Protein AF-0000000078813692 (afdb_homodimer)

pLDDT: mean 95.12, std 6.41, range [49.41, 98.94]

InterPro domains:
  IPR009899 Antirestriction [PF07275] (11-172)
  IPR041893 Antirestriction protein ArdA, domain 3 [G3DSA:1.10.10.1190] (123-174)
  IPR041895 Antirestriction protein ArdA, domain 1 [G3DSA:3.10.20.480] (7-71)

Structure (mmCIF, N/CA/C/O backbone):
data_AF-0000000078813692-model_v1
#
loop_
_entity.id
_entity.type
_entity.pdbx_description
1 polymer 'Antirestriction protein ArdA'
#
loop_
_atom_site.group_PDB
_atom_site.id
_atom_site.type_symbol
_atom_site.label_atom_id
_atom_site.label_alt_id
_atom_site.label_comp_id
_atom_site.label_asym_id
_atom_site.label_entity_id
_atom_site.label_seq_id
_atom_site.pdbx_PDB_ins_code
_atom_site.Cartn_x
_atom_site.Cartn_y
_atom_site.Cartn_z
_atom_site.occupancy
_atom_site.B_iso_or_equiv
_atom_site.auth_seq_id
_atom_site.auth_comp_id
_atom_site.auth_asym_id
_atom_site.auth_atom_id
_atom_site.pdbx_PDB_model_num
ATOM 1 N N . MET A 1 1 ? -8.906 -30.453 -12.82 1 49.41 1 MET A N 1
ATOM 2 C CA . MET A 1 1 ? -8.516 -31.812 -13.195 1 49.41 1 MET A CA 1
ATOM 3 C C . MET A 1 1 ? -8.055 -32.594 -11.977 1 49.41 1 MET A C 1
ATOM 5 O O . MET A 1 1 ? -7.414 -32.062 -11.086 1 49.41 1 MET A O 1
ATOM 9 N N . GLU A 1 2 ? -8.781 -33.531 -11.57 1 55.5 2 GLU A N 1
ATOM 10 C CA . GLU A 1 2 ? -8.391 -34.406 -10.445 1 55.5 2 GLU A CA 1
ATOM 11 C C . GLU A 1 2 ? -6.918 -34.781 -10.523 1 55.5 2 GLU A C 1
ATOM 13 O O . GLU A 1 2 ? -6.344 -34.844 -11.609 1 55.5 2 GLU A O 1
ATOM 18 N N . ALA A 1 3 ? -6.254 -34.625 -9.453 1 57.53 3 ALA A N 1
ATOM 19 C CA . ALA A 1 3 ? -4.852 -35.031 -9.32 1 57.53 3 ALA A CA 1
ATOM 20 C C . ALA A 1 3 ? -4.574 -36.344 -10.047 1 57.53 3 ALA A C 1
ATOM 22 O O . ALA A 1 3 ? -5.211 -37.344 -9.766 1 57.53 3 ALA A O 1
ATOM 23 N N . THR A 1 4 ? -4.223 -36.188 -11.234 1 71.06 4 THR A N 1
ATOM 24 C CA . THR A 1 4 ? -3.918 -37.375 -12.008 1 71.06 4 THR A CA 1
ATOM 25 C C . THR A 1 4 ? -2.596 -38 -11.555 1 71.06 4 THR A C 1
ATOM 27 O O . THR A 1 4 ? -1.583 -37.281 -11.461 1 71.06 4 THR A O 1
ATOM 30 N N . THR A 1 5 ? -2.641 -39.062 -10.828 1 82.81 5 THR A N 1
ATOM 31 C CA . THR A 1 5 ? -1.461 -39.875 -10.516 1 82.81 5 THR A CA 1
ATOM 32 C C . THR A 1 5 ? -1.234 -40.938 -11.578 1 82.81 5 THR A C 1
ATOM 34 O O . THR A 1 5 ? -1.837 -42 -11.523 1 82.81 5 THR A O 1
ATOM 37 N N . LEU A 1 6 ? -0.276 -40.625 -12.508 1 91.56 6 LEU A N 1
ATOM 38 C CA . LEU A 1 6 ? -0.092 -41.5 -13.672 1 91.56 6 LEU A CA 1
ATOM 39 C C . LEU A 1 6 ? 0.329 -42.906 -13.258 1 91.56 6 LEU A C 1
ATOM 41 O O . LEU A 1 6 ? 0.015 -43.875 -13.945 1 91.56 6 LEU A O 1
ATOM 45 N N . SER A 1 7 ? 0.983 -42.969 -12.117 1 90.5 7 SER A N 1
ATOM 46 C CA . SER A 1 7 ? 1.447 -44.281 -11.641 1 90.5 7 SER A CA 1
ATOM 47 C C . SER A 1 7 ? 0.277 -45.156 -11.234 1 90.5 7 SER A C 1
ATOM 49 O O . SER A 1 7 ? 0.424 -46.375 -11.133 1 90.5 7 SER A O 1
ATOM 51 N N . ALA A 1 8 ? -0.858 -44.531 -11.039 1 92.75 8 ALA A N 1
ATOM 52 C CA . ALA A 1 8 ? -2.047 -45.281 -10.617 1 92.75 8 ALA A CA 1
ATOM 53 C C . ALA A 1 8 ? -3.006 -45.469 -11.789 1 92.75 8 ALA A C 1
ATOM 55 O O . ALA A 1 8 ? -4.152 -45.906 -11.594 1 92.75 8 ALA A O 1
ATOM 56 N N . ALA A 1 9 ? -2.555 -45.219 -12.945 1 96.12 9 ALA A N 1
ATOM 57 C CA . ALA A 1 9 ? -3.416 -45.344 -14.117 1 96.12 9 ALA A CA 1
ATOM 58 C C . ALA A 1 9 ? -3.756 -46.781 -14.422 1 96.12 9 ALA A C 1
ATOM 60 O O . ALA A 1 9 ? -2.881 -47.656 -14.398 1 96.12 9 ALA A O 1
ATOM 61 N N . SER A 1 10 ? -5.047 -47.031 -14.711 1 97.25 10 SER A N 1
ATOM 62 C CA . SER A 1 10 ? -5.52 -48.375 -15.031 1 97.25 10 SER A CA 1
ATOM 63 C C . SER A 1 10 ? -6.621 -48.344 -16.094 1 97.25 10 SER A C 1
ATOM 65 O O . SER A 1 10 ? -7.289 -47.312 -16.25 1 97.25 10 SER A O 1
ATOM 67 N N . VAL A 1 11 ? -6.738 -49.438 -16.781 1 97.81 11 VAL A N 1
ATOM 68 C CA . VAL A 1 11 ? -7.73 -49.531 -17.844 1 97.81 11 VAL A CA 1
ATOM 69 C C . VAL A 1 11 ? -8.414 -50.906 -17.781 1 97.81 11 VAL A C 1
ATOM 71 O O . VAL A 1 11 ? -7.758 -51.938 -17.562 1 97.81 11 VAL A O 1
ATOM 74 N N . TYR A 1 12 ? -9.727 -50.906 -17.891 1 98.06 12 TYR A N 1
ATOM 75 C CA . TYR A 1 12 ? -10.461 -52.156 -18.016 1 98.06 12 TYR A CA 1
ATOM 76 C C . TYR A 1 12 ? -10.5 -52.625 -19.453 1 98.06 12 TYR A C 1
ATOM 78 O O . TYR A 1 12 ? -11.125 -51.969 -20.312 1 98.06 12 TYR A O 1
ATOM 86 N N . VAL A 1 13 ? -9.867 -53.75 -19.734 1 97.81 13 VAL A N 1
ATOM 87 C CA . VAL A 1 13 ? -9.68 -54.219 -21.109 1 97.81 13 VAL A CA 1
ATOM 88 C C . VAL A 1 13 ? -10.633 -55.406 -21.391 1 97.81 13 VAL A C 1
ATOM 90 O O . VAL A 1 13 ? -10.477 -56.469 -20.828 1 97.81 13 VAL A O 1
ATOM 93 N N . GLY A 1 14 ? -11.594 -55.125 -22.219 1 96.81 14 GLY A N 1
ATOM 94 C CA . GLY A 1 14 ? -12.453 -56.156 -22.812 1 96.81 14 GLY A CA 1
ATOM 95 C C . GLY A 1 14 ? -12.281 -56.281 -24.312 1 96.81 14 GLY A C 1
ATOM 96 O O . GLY A 1 14 ? -11.227 -55.938 -24.859 1 96.81 14 GLY A O 1
ATOM 97 N N . THR A 1 15 ? -13.219 -56.969 -25 1 96.38 15 THR A N 1
ATOM 98 C CA . THR A 1 15 ? -13.234 -57.062 -26.453 1 96.38 15 THR A CA 1
ATOM 99 C C . THR A 1 15 ? -14.625 -56.75 -27 1 96.38 15 THR A C 1
ATOM 101 O O . THR A 1 15 ? -15.625 -56.938 -26.297 1 96.38 15 THR A O 1
ATOM 104 N N . TYR A 1 16 ? -14.617 -56.281 -28.219 1 95.12 16 TYR A N 1
ATOM 105 C CA . TYR A 1 16 ? -15.891 -55.969 -28.859 1 95.12 16 TYR A CA 1
ATOM 106 C C . TYR A 1 16 ? -16.734 -57.219 -29.016 1 95.12 16 TYR A C 1
ATOM 108 O O . TYR A 1 16 ? -17.953 -57.188 -28.875 1 95.12 16 TYR A O 1
ATOM 116 N N . ALA A 1 17 ? -16.062 -58.312 -29.344 1 94.62 17 ALA A N 1
ATOM 117 C CA . ALA A 1 17 ? -16.766 -59.562 -29.531 1 94.62 17 ALA A CA 1
ATOM 118 C C . ALA A 1 17 ? -17.484 -60 -28.25 1 94.62 17 ALA A C 1
ATOM 120 O O . ALA A 1 17 ? -18.688 -60.312 -28.281 1 94.62 17 ALA A O 1
ATOM 121 N N . LYS A 1 18 ? -16.859 -59.969 -27.188 1 93.19 18 LYS A N 1
ATOM 122 C CA . LYS A 1 18 ? -17.469 -60.312 -25.906 1 93.19 18 LYS A CA 1
ATOM 123 C C . LYS A 1 18 ? -18.562 -59.312 -25.516 1 93.19 18 LYS A C 1
ATOM 125 O O . LYS A 1 18 ? -19.641 -59.719 -25.078 1 93.19 18 LYS A O 1
ATOM 130 N N . TYR A 1 19 ? -18.312 -58.094 -25.672 1 92.38 19 TYR A N 1
ATOM 131 C CA . TYR A 1 19 ? -19.266 -57.062 -25.344 1 92.38 19 TYR A CA 1
ATOM 132 C C . TYR A 1 19 ? -20.562 -57.219 -26.141 1 92.38 19 TYR A C 1
ATOM 134 O O . TYR A 1 19 ? -21.656 -57.156 -25.594 1 92.38 19 TYR A O 1
ATOM 142 N N . ASN A 1 20 ? -20.406 -57.5 -27.469 1 91.19 20 ASN A N 1
ATOM 143 C CA . ASN A 1 20 ? -21.562 -57.656 -28.359 1 91.19 20 ASN A CA 1
ATOM 144 C C . ASN A 1 20 ? -22.359 -58.906 -28.016 1 91.19 20 ASN A C 1
ATOM 146 O O . ASN A 1 20 ? -23.562 -58.969 -28.281 1 91.19 20 ASN A O 1
ATOM 150 N N . ASN A 1 21 ? -21.766 -59.844 -27.375 1 92.5 21 ASN A N 1
ATOM 151 C CA . ASN A 1 21 ? -22.422 -61.094 -26.969 1 92.5 21 ASN A CA 1
ATOM 152 C C . ASN A 1 21 ? -22.953 -61 -25.547 1 92.5 21 ASN A C 1
ATOM 154 O O . ASN A 1 21 ? -23.328 -62.031 -24.953 1 92.5 21 ASN A O 1
ATOM 158 N N . GLY A 1 22 ? -22.812 -59.844 -24.969 1 90.62 22 GLY A N 1
ATOM 159 C CA . GLY A 1 22 ? -23.391 -59.594 -23.656 1 90.62 22 GLY A CA 1
ATOM 160 C C . GLY A 1 22 ? -22.453 -59.938 -22.516 1 90.62 22 GLY A C 1
ATOM 161 O O . GLY A 1 22 ? -22.859 -60 -21.359 1 90.62 22 GLY A O 1
ATOM 162 N N . SER A 1 23 ? -21.219 -60.156 -22.953 1 87.19 23 SER A N 1
ATOM 163 C CA . SER A 1 23 ? -20.219 -60.5 -21.953 1 87.19 23 SER A CA 1
ATOM 164 C C . SER A 1 23 ? -19.344 -59.281 -21.625 1 87.19 23 SER A C 1
ATOM 166 O O . SER A 1 23 ? -18.891 -58.562 -22.516 1 87.19 23 SER A O 1
ATOM 168 N N . LEU A 1 24 ? -19.109 -59.094 -20.281 1 84.12 24 LEU A N 1
ATOM 169 C CA . LEU A 1 24 ? -18.234 -58.031 -19.828 1 84.12 24 LEU A CA 1
ATOM 170 C C . LEU A 1 24 ? -16.891 -58.594 -19.359 1 84.12 24 LEU A C 1
ATOM 172 O O . LEU A 1 24 ? -16.203 -57.938 -18.578 1 84.12 24 LEU A O 1
ATOM 176 N N . SER A 1 25 ? -16.75 -59.75 -19.906 1 90.56 25 SER A N 1
ATOM 177 C CA . SER A 1 25 ? -15.508 -60.406 -19.484 1 90.56 25 SER A CA 1
ATOM 178 C C . SER A 1 25 ? -14.289 -59.562 -19.875 1 90.56 25 SER A C 1
ATOM 180 O O . SER A 1 25 ? -14.172 -59.125 -21.016 1 90.56 25 SER A O 1
ATOM 182 N N . GLY A 1 26 ? -13.43 -59.219 -18.984 1 95.12 26 GLY A N 1
ATOM 183 C CA . GLY A 1 26 ? -12.195 -58.469 -19.078 1 95.12 26 GLY A CA 1
ATOM 184 C C . GLY A 1 26 ? -11.461 -58.344 -17.766 1 95.12 26 GLY A C 1
ATOM 185 O O . GLY A 1 26 ? -11.68 -59.125 -16.844 1 95.12 26 GLY A O 1
ATOM 186 N N . ALA A 1 27 ? -10.453 -57.5 -17.719 1 97 27 ALA A N 1
ATOM 187 C CA . ALA A 1 27 ? -9.672 -57.312 -16.5 1 97 27 ALA A CA 1
ATOM 188 C C . ALA A 1 27 ? -9.086 -55.906 -16.453 1 97 27 ALA A C 1
ATOM 190 O O . ALA A 1 27 ? -8.844 -55.281 -17.5 1 97 27 ALA A O 1
ATOM 191 N N . TRP A 1 28 ? -8.969 -55.438 -15.203 1 97.69 28 TRP A N 1
ATOM 192 C CA . TRP A 1 28 ? -8.227 -54.188 -14.992 1 97.69 28 TRP A CA 1
ATOM 193 C C . TRP A 1 28 ? -6.73 -54.406 -15.141 1 97.69 28 TRP A C 1
ATOM 195 O O . TRP A 1 28 ? -6.172 -55.312 -14.531 1 97.69 28 TRP A O 1
ATOM 205 N N . LEU A 1 29 ? -6.133 -53.688 -16.016 1 98.12 29 LEU A N 1
ATOM 206 C CA . LEU A 1 29 ? -4.68 -53.719 -16.172 1 98.12 29 LEU A CA 1
ATOM 207 C C . LEU A 1 29 ? -4.062 -52.406 -15.688 1 98.12 29 LEU A C 1
ATOM 209 O O . LEU A 1 29 ? -4.531 -51.312 -16.047 1 98.12 29 LEU A O 1
ATOM 213 N N . ASN A 1 30 ? -3.035 -52.469 -14.828 1 97.56 30 ASN A N 1
ATOM 214 C CA . ASN A 1 30 ? -2.287 -51.312 -14.375 1 97.56 30 ASN A CA 1
ATOM 215 C C . ASN A 1 30 ? -1.236 -50.875 -15.398 1 97.56 30 ASN A C 1
ATOM 217 O O . ASN A 1 30 ? -0.332 -51.656 -15.719 1 97.56 30 ASN A O 1
ATOM 221 N N . LEU A 1 31 ? -1.364 -49.75 -15.812 1 97.12 31 LEU A N 1
ATOM 222 C CA . LEU A 1 31 ? -0.495 -49.312 -16.906 1 97.12 31 LEU A CA 1
ATOM 223 C C . LEU A 1 31 ? 0.948 -49.188 -16.422 1 97.12 31 LEU A C 1
ATOM 225 O O . LEU A 1 31 ? 1.879 -49.219 -17.234 1 97.12 31 LEU A O 1
ATOM 229 N N . SER A 1 32 ? 1.13 -49 -15.133 1 94.81 32 SER A N 1
ATOM 230 C CA . SER A 1 32 ? 2.473 -48.906 -14.578 1 94.81 32 SER A CA 1
ATOM 231 C C . SER A 1 32 ? 3.234 -50.219 -14.727 1 94.81 32 SER A C 1
ATOM 233 O O . SER A 1 32 ? 4.457 -50.25 -14.586 1 94.81 32 SER A O 1
ATOM 235 N N . ASP A 1 33 ? 2.555 -51.281 -15.031 1 96.69 33 ASP A N 1
ATOM 236 C CA . ASP A 1 33 ? 3.178 -52.594 -15.133 1 96.69 33 ASP A CA 1
ATOM 237 C C . ASP A 1 33 ? 3.885 -52.781 -16.469 1 96.69 33 ASP A C 1
ATOM 239 O O . ASP A 1 33 ? 4.625 -53.75 -16.672 1 96.69 33 ASP A O 1
ATOM 243 N N . TYR A 1 34 ? 3.701 -51.875 -17.359 1 97.44 34 TYR A N 1
ATOM 244 C CA . TYR A 1 34 ? 4.219 -52.031 -18.719 1 97.44 34 TYR A CA 1
ATOM 245 C C . TYR A 1 34 ? 5.172 -50.906 -19.078 1 97.44 34 TYR A C 1
ATOM 247 O O . TYR A 1 34 ? 4.922 -49.719 -18.734 1 97.44 34 TYR A O 1
ATOM 255 N N . SER A 1 35 ? 6.227 -51.219 -19.797 1 96.31 35 SER A N 1
ATOM 256 C CA . SER A 1 35 ? 7.238 -50.219 -20.141 1 96.31 35 SER A CA 1
ATOM 257 C C . SER A 1 35 ? 6.77 -49.312 -21.297 1 96.31 35 SER A C 1
ATOM 259 O O . SER A 1 35 ? 7.125 -48.156 -21.344 1 96.31 35 SER A O 1
ATOM 261 N N . ASP A 1 36 ? 6.039 -49.906 -22.203 1 96.88 36 ASP A N 1
ATOM 262 C CA . ASP A 1 36 ? 5.562 -49.156 -23.359 1 96.88 36 ASP A CA 1
ATOM 263 C C . ASP A 1 36 ? 4.25 -49.75 -23.891 1 96.88 36 ASP A C 1
ATOM 265 O O . ASP A 1 36 ? 3.703 -50.688 -23.312 1 96.88 36 ASP A O 1
ATOM 269 N N . LYS A 1 37 ? 3.758 -49.094 -24.922 1 97.06 37 LYS A N 1
ATOM 270 C CA . LYS A 1 37 ? 2.482 -49.438 -25.531 1 97.06 37 LYS A CA 1
ATOM 271 C C . LYS A 1 37 ? 2.51 -50.875 -26.047 1 97.06 37 LYS A C 1
ATOM 273 O O . LYS A 1 37 ? 1.535 -51.625 -25.891 1 97.06 37 LYS A O 1
ATOM 278 N N . GLU A 1 38 ? 3.623 -51.281 -26.609 1 97.06 38 GLU A N 1
ATOM 279 C CA . GLU A 1 38 ? 3.74 -52.625 -27.172 1 97.06 38 GLU A CA 1
ATOM 280 C C . GLU A 1 38 ? 3.586 -53.688 -26.078 1 97.06 38 GLU A C 1
ATOM 282 O O . GLU A 1 38 ? 2.869 -54.688 -26.266 1 97.06 38 GLU A O 1
ATOM 287 N N . GLU A 1 39 ? 4.293 -53.5 -25.047 1 97.75 39 GLU A N 1
ATOM 288 C CA . GLU A 1 39 ? 4.191 -54.438 -23.938 1 97.75 39 GLU A CA 1
ATOM 289 C C . GLU A 1 39 ? 2.766 -54.5 -23.406 1 97.75 39 GLU A C 1
ATOM 291 O O . GLU A 1 39 ? 2.285 -55.594 -23.031 1 97.75 39 GLU A O 1
ATOM 296 N N . PHE A 1 40 ? 2.117 -53.375 -23.297 1 97.88 40 PHE A N 1
ATOM 297 C CA . PHE A 1 40 ? 0.729 -53.312 -22.844 1 97.88 40 PHE A CA 1
ATOM 298 C C . PHE A 1 40 ? -0.167 -54.125 -23.766 1 97.88 40 PHE A C 1
ATOM 300 O O . PHE A 1 40 ? -0.972 -54.938 -23.281 1 97.88 40 PHE A O 1
ATOM 307 N N . TYR A 1 41 ? 0.015 -54.031 -25.047 1 96.75 41 TYR A N 1
ATOM 308 C CA . TYR A 1 41 ? -0.826 -54.75 -26 1 96.75 41 TYR A CA 1
ATOM 309 C C . TYR A 1 41 ? -0.493 -56.219 -25.984 1 96.75 41 TYR A C 1
ATOM 311 O O . TYR A 1 41 ? -1.355 -57.062 -26.266 1 96.75 41 TYR A O 1
ATOM 319 N N . GLU A 1 42 ? 0.756 -56.562 -25.703 1 96.94 42 GLU A N 1
ATOM 320 C CA . GLU A 1 42 ? 1.09 -57.969 -25.516 1 96.94 42 GLU A CA 1
ATOM 321 C C . GLU A 1 42 ? 0.292 -58.562 -24.359 1 96.94 42 GLU A C 1
ATOM 323 O O . GLU A 1 42 ? -0.203 -59.688 -24.453 1 96.94 42 GLU A O 1
ATOM 328 N N . ALA A 1 43 ? 0.213 -57.812 -23.297 1 97.12 43 ALA A N 1
ATOM 329 C CA . ALA A 1 43 ? -0.581 -58.25 -22.156 1 97.12 43 ALA A CA 1
ATOM 330 C C 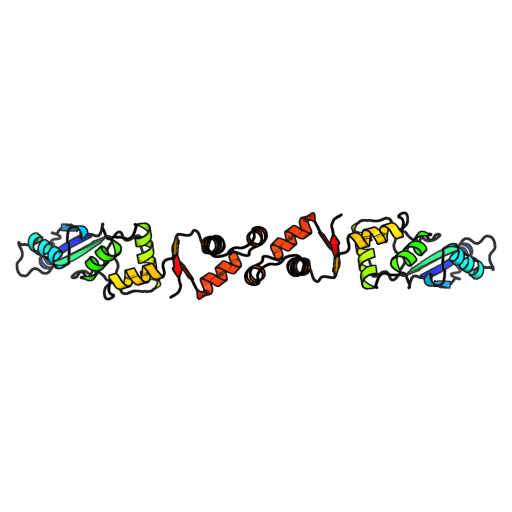. ALA A 1 43 ? -2.053 -58.375 -22.531 1 97.12 43 ALA A C 1
ATOM 332 O O . ALA A 1 43 ? -2.732 -59.312 -22.078 1 97.12 43 ALA A O 1
ATOM 333 N N . CYS A 1 44 ? -2.576 -57.469 -23.359 1 96.56 44 CYS A N 1
ATOM 334 C CA . CYS A 1 44 ? -3.945 -57.562 -23.844 1 96.56 44 CYS A CA 1
ATOM 335 C C . CYS A 1 44 ? -4.148 -58.844 -24.641 1 96.56 44 CYS A C 1
ATOM 337 O O . CYS A 1 44 ? -5.164 -59.5 -24.484 1 96.56 44 CYS A O 1
ATOM 339 N N . ARG A 1 45 ? -3.176 -59.156 -25.5 1 96 45 ARG A N 1
ATOM 340 C CA . ARG A 1 45 ? -3.236 -60.344 -26.328 1 96 45 ARG A CA 1
ATOM 341 C C . ARG A 1 45 ? -3.281 -61.594 -25.469 1 96 45 ARG A C 1
ATOM 343 O O . ARG A 1 45 ? -4.047 -62.531 -25.75 1 96 45 ARG A O 1
ATOM 350 N N . GLU A 1 46 ? -2.475 -61.562 -24.469 1 96.62 46 GLU A N 1
ATOM 351 C CA . GLU A 1 46 ? -2.449 -62.688 -23.562 1 96.62 46 GLU A CA 1
ATOM 352 C C . GLU A 1 46 ? -3.768 -62.844 -22.797 1 96.62 46 GLU A C 1
ATOM 354 O O . GLU A 1 46 ? -4.266 -63.938 -22.609 1 96.62 46 GLU A O 1
ATOM 359 N N . LEU A 1 47 ? -4.312 -61.719 -22.328 1 96.12 47 LEU A N 1
ATOM 360 C CA . LEU A 1 47 ? -5.566 -61.656 -21.578 1 96.12 47 LEU A CA 1
ATOM 361 C C . LEU A 1 47 ? -6.703 -62.281 -22.391 1 96.12 47 LEU A C 1
ATOM 363 O O . LEU A 1 47 ? -7.582 -62.938 -21.844 1 96.12 47 LEU A O 1
ATOM 367 N N . HIS A 1 48 ? -6.703 -62.062 -23.688 1 96.06 48 HIS A N 1
ATOM 368 C CA . HIS A 1 48 ? -7.793 -62.531 -24.547 1 96.06 48 HIS A CA 1
ATOM 369 C C . HIS A 1 48 ? -7.297 -63.531 -25.594 1 96.06 48 HIS A C 1
ATOM 371 O O . HIS A 1 48 ? -7.695 -63.438 -26.75 1 96.06 48 HIS A O 1
ATOM 377 N N . LYS A 1 49 ? -6.348 -64.312 -25.219 1 94.5 49 LYS A N 1
ATOM 378 C CA . LYS A 1 49 ? -5.734 -65.312 -26.109 1 94.5 49 LYS A CA 1
ATOM 379 C C . LYS A 1 49 ? -6.762 -66.312 -26.625 1 94.5 49 LYS A C 1
ATOM 381 O O . LYS A 1 49 ? -6.52 -67 -27.609 1 94.5 49 LYS A O 1
ATOM 386 N N . ASP A 1 50 ? -7.918 -66.312 -26.016 1 93.12 50 ASP A N 1
ATOM 387 C CA . ASP A 1 50 ? -8.977 -67.25 -26.375 1 93.12 50 ASP A CA 1
ATOM 388 C C . ASP A 1 50 ? -9.75 -66.75 -27.594 1 93.12 50 ASP A C 1
ATOM 390 O O . ASP A 1 50 ? -10.602 -67.5 -28.125 1 93.12 50 ASP A O 1
ATOM 394 N N . GLU A 1 51 ? -9.578 -65.5 -28.031 1 91.88 51 GLU A N 1
ATOM 395 C CA . GLU A 1 51 ? -10.25 -64.938 -29.188 1 91.88 51 GLU A CA 1
ATOM 396 C C . GLU A 1 51 ? -9.289 -64.75 -30.359 1 91.88 51 GLU A C 1
ATOM 398 O O . GLU A 1 51 ? -8.125 -64.375 -30.156 1 91.88 51 GLU A O 1
ATOM 403 N N . GLU A 1 52 ? -9.789 -65.062 -31.609 1 90.12 52 GLU A N 1
ATOM 404 C CA . GLU A 1 52 ? -9.023 -64.812 -32.812 1 90.12 52 GLU A CA 1
ATOM 405 C C . GLU A 1 52 ? -9.312 -63.406 -33.375 1 90.12 52 GLU A C 1
ATOM 407 O O . GLU A 1 52 ? -10.453 -62.938 -33.312 1 90.12 52 GLU A O 1
ATOM 412 N N . ASP A 1 53 ? -8.312 -62.719 -33.969 1 89.88 53 ASP A N 1
ATOM 413 C CA . ASP A 1 53 ? -8.461 -61.406 -34.562 1 89.88 53 ASP A CA 1
ATOM 414 C C . ASP A 1 53 ? -9.125 -60.438 -33.562 1 89.88 53 ASP A C 1
ATOM 416 O O . ASP A 1 53 ? -10.117 -59.781 -33.906 1 89.88 53 ASP A O 1
ATOM 420 N N . VAL A 1 54 ? -8.555 -60.344 -32.406 1 93 54 VAL A N 1
ATOM 421 C CA . VAL A 1 54 ? -9.156 -59.656 -31.266 1 93 54 VAL A CA 1
ATOM 422 C C . VAL A 1 54 ? -9.219 -58.156 -31.547 1 93 54 VAL A C 1
ATOM 424 O O . VAL A 1 54 ? -8.242 -57.562 -32 1 93 54 VAL A O 1
ATOM 427 N N . GLU A 1 55 ? -10.414 -57.594 -31.375 1 95.94 55 GLU A N 1
ATOM 428 C CA . GLU A 1 55 ? -10.594 -56.156 -31.297 1 95.94 55 GLU A CA 1
ATOM 429 C C . GLU A 1 55 ? -10.836 -55.688 -29.859 1 95.94 55 GLU A C 1
ATOM 431 O O . GLU A 1 55 ? -11.898 -55.938 -29.297 1 95.94 55 GLU A O 1
ATOM 436 N N . TYR A 1 56 ? -9.867 -55.062 -29.359 1 96.25 56 TYR A N 1
ATOM 437 C CA . TYR A 1 56 ? -9.922 -54.688 -27.953 1 96.25 56 TYR A CA 1
ATOM 438 C C . TYR A 1 56 ? -10.898 -53.531 -27.719 1 96.25 56 TYR A C 1
ATOM 440 O O . TYR A 1 56 ? -11.062 -52.656 -28.578 1 96.25 56 TYR A O 1
ATOM 448 N N . MET A 1 57 ? -11.578 -53.594 -26.547 1 96.62 57 MET A N 1
ATOM 449 C CA . MET A 1 57 ? -12.484 -52.562 -26.078 1 96.62 57 MET A CA 1
ATOM 450 C C . MET A 1 57 ? -12.086 -52.062 -24.688 1 96.62 57 MET A C 1
ATOM 452 O O . MET A 1 57 ? -12.141 -52.812 -23.719 1 96.62 57 MET A O 1
ATOM 456 N N . PHE A 1 58 ? -11.617 -50.844 -24.609 1 97 58 PHE A N 1
ATOM 457 C CA . PHE A 1 58 ? -11.305 -50.219 -23.328 1 97 58 PHE A CA 1
ATOM 458 C C . PHE A 1 58 ? -12.555 -49.625 -22.688 1 97 58 PHE A C 1
ATOM 460 O O . PHE A 1 58 ? -12.883 -48.469 -22.922 1 97 58 PHE A O 1
ATOM 467 N N . GLN A 1 59 ? -13.102 -50.344 -21.812 1 94.06 59 GLN A N 1
ATOM 468 C CA . GLN A 1 59 ? -14.453 -50.062 -21.328 1 94.06 59 GLN A CA 1
ATOM 469 C C . GLN A 1 59 ? -14.445 -48.938 -20.281 1 94.06 59 GLN A C 1
ATOM 471 O O . GLN A 1 59 ? -15.43 -48.219 -20.156 1 94.06 59 GLN A O 1
ATOM 476 N N . ASP A 1 60 ? -13.492 -48.844 -19.484 1 95.94 60 ASP A N 1
ATOM 477 C CA . ASP A 1 60 ? -13.32 -47.844 -18.438 1 95.94 60 ASP A CA 1
ATOM 478 C C . ASP A 1 60 ? -11.836 -47.625 -18.125 1 95.94 60 ASP A C 1
ATOM 480 O O . ASP A 1 60 ? -11 -48.469 -18.469 1 95.94 60 ASP A O 1
ATOM 484 N N . TRP A 1 61 ? -11.477 -46.5 -17.672 1 96.88 61 TRP A N 1
ATOM 485 C CA . TRP A 1 61 ? -10.109 -46.25 -17.219 1 96.88 61 TRP A CA 1
ATOM 486 C C . TRP A 1 61 ? -10.086 -45.219 -16.094 1 96.88 61 TRP A C 1
ATOM 488 O O . TRP A 1 61 ? -11.039 -44.438 -15.93 1 96.88 61 TRP A O 1
ATOM 498 N N . GLU A 1 62 ? -9.016 -45.25 -15.328 1 95.38 62 GLU A N 1
ATOM 499 C CA . GLU A 1 62 ? -8.797 -44.344 -14.203 1 95.38 62 GLU A CA 1
ATOM 500 C C . GLU A 1 62 ? -7.41 -43.688 -14.266 1 95.38 62 GLU A C 1
ATOM 502 O O . GLU A 1 62 ? -6.449 -44.344 -14.703 1 95.38 62 GLU A O 1
ATOM 507 N N . ASN A 1 63 ? -7.277 -42.344 -13.906 1 94.19 63 ASN A N 1
ATOM 508 C CA . ASN A 1 63 ? -6.023 -41.594 -13.758 1 94.19 63 ASN A CA 1
ATOM 509 C C . ASN A 1 63 ? -5.27 -41.5 -15.078 1 94.19 63 ASN A C 1
ATOM 511 O O . ASN A 1 63 ? -4.043 -41.625 -15.109 1 94.19 63 ASN A O 1
ATOM 515 N N . VAL A 1 64 ? -5.973 -41.438 -16.156 1 94.69 64 VAL A N 1
ATOM 516 C CA . VAL A 1 64 ? -5.418 -41.188 -17.484 1 94.69 64 VAL A CA 1
ATOM 517 C C . VAL A 1 64 ? -5.902 -39.844 -17.984 1 94.69 64 VAL A C 1
ATOM 519 O O . VAL A 1 64 ? -7.105 -39.594 -18.109 1 94.69 64 VAL A O 1
ATOM 522 N N . PRO A 1 65 ? -4.961 -38.938 -18.234 1 93.19 65 PRO A N 1
ATOM 523 C CA . PRO A 1 65 ? -5.375 -37.625 -18.734 1 93.19 65 PRO A CA 1
ATOM 524 C C . PRO A 1 65 ? -6.176 -37.719 -20.031 1 93.19 65 PRO A C 1
ATOM 526 O O . PRO A 1 65 ? -6.016 -38.656 -20.797 1 93.19 65 PRO A O 1
ATOM 529 N N . GLU A 1 66 ? -6.93 -36.656 -20.156 1 89.94 66 GLU A N 1
ATOM 530 C CA . GLU A 1 66 ? -7.719 -36.562 -21.391 1 89.94 66 GLU A CA 1
ATOM 531 C C . GLU A 1 66 ? -6.82 -36.5 -22.625 1 89.94 66 GLU A C 1
ATOM 533 O O . GLU A 1 66 ? -5.758 -35.875 -22.594 1 89.94 66 GLU A O 1
ATOM 538 N N . GLY A 1 67 ? -7.238 -37.188 -23.641 1 90.56 67 GLY A N 1
ATOM 539 C CA . GLY A 1 67 ? -6.512 -37.125 -24.891 1 90.56 67 GLY A CA 1
ATOM 540 C C . GLY A 1 67 ? -5.508 -38.25 -25.062 1 90.56 67 GLY A C 1
ATOM 541 O O . GLY A 1 67 ? -4.91 -38.406 -26.125 1 90.56 67 GLY A O 1
ATOM 542 N N . LEU A 1 68 ? -5.418 -39.062 -24.047 1 95.75 68 LEU A N 1
ATOM 543 C CA . LEU A 1 68 ? -4.371 -40.062 -24.109 1 95.75 68 LEU A CA 1
ATOM 544 C C . LEU A 1 68 ? -4.973 -41.469 -24.25 1 95.75 68 LEU A C 1
ATOM 546 O O . LEU A 1 68 ? -4.25 -42.438 -24.469 1 95.75 68 LEU A O 1
ATOM 550 N N . ILE A 1 69 ? -6.281 -41.594 -24.141 1 96 69 ILE A N 1
ATOM 551 C CA . ILE A 1 69 ? -6.926 -42.906 -24.219 1 96 69 ILE A CA 1
ATOM 552 C C . ILE A 1 69 ? -8.359 -42.75 -24.734 1 96 69 ILE A C 1
ATOM 554 O O . ILE A 1 69 ? -8.953 -41.656 -24.609 1 96 69 ILE A O 1
ATOM 558 N N . G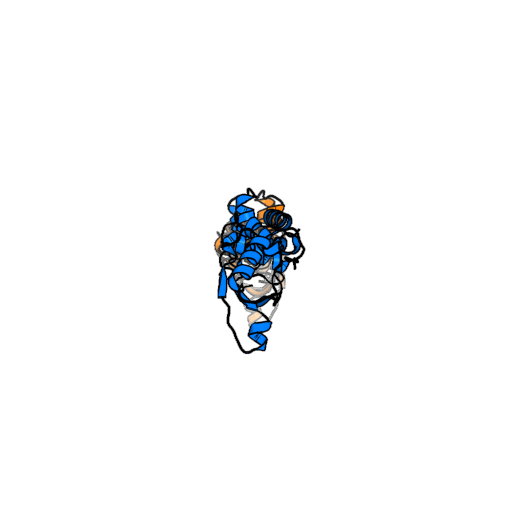LY A 1 70 ? -8.82 -43.656 -25.422 1 95.56 70 GLY A N 1
ATOM 559 C CA . GLY A 1 70 ? -10.203 -43.812 -25.859 1 95.56 70 GLY A CA 1
ATOM 560 C C . GLY A 1 70 ? -10.734 -45.219 -25.734 1 95.56 70 GLY A C 1
ATOM 561 O O . GLY A 1 70 ? -10.062 -46.094 -25.203 1 95.56 70 GLY A O 1
ATOM 562 N N . GLU A 1 71 ? -11.836 -45.469 -26.266 1 95.94 71 GLU A N 1
ATOM 563 C CA . GLU A 1 71 ? -12.547 -46.719 -26.125 1 95.94 71 GLU A CA 1
ATOM 564 C C . GLU A 1 71 ? -11.797 -47.875 -26.828 1 95.94 71 GLU A C 1
ATOM 566 O O . GLU A 1 71 ? -11.867 -49.031 -26.406 1 95.94 71 GLU A O 1
ATOM 571 N N . SER A 1 72 ? -10.977 -47.438 -27.828 1 94.94 72 SER A N 1
ATOM 572 C CA . SER A 1 72 ? -10.352 -48.469 -28.609 1 94.94 72 SER A CA 1
ATOM 573 C C . SER A 1 72 ? -8.867 -48.188 -28.844 1 94.94 72 SER A C 1
ATOM 575 O O . SER A 1 72 ? -8.242 -48.812 -29.703 1 94.94 72 SER A O 1
ATOM 577 N N . TRP A 1 73 ? -8.438 -47.219 -28.156 1 94.81 73 TRP A N 1
ATOM 578 C CA . TRP A 1 73 ? -7.047 -46.875 -28.406 1 94.81 73 TRP A CA 1
ATOM 579 C C . TRP A 1 73 ? -6.41 -46.219 -27.188 1 94.81 73 TRP A C 1
ATOM 581 O O . TRP A 1 73 ? -7.109 -45.625 -26.359 1 94.81 73 TRP A O 1
ATOM 591 N N . ILE A 1 74 ? -5.055 -46.375 -27.062 1 96.06 74 ILE A N 1
ATOM 592 C CA . ILE A 1 74 ? -4.25 -45.656 -26.078 1 96.06 74 ILE A CA 1
ATOM 593 C C . ILE A 1 74 ? -3.035 -45.031 -26.766 1 96.06 74 ILE A C 1
ATOM 595 O O . ILE A 1 74 ? -2.43 -45.656 -27.641 1 96.06 74 ILE A O 1
ATOM 599 N N . SER A 1 75 ? -2.754 -43.844 -26.391 1 95.69 75 SER A N 1
ATOM 600 C CA . SER A 1 75 ? -1.663 -43.125 -27.016 1 95.69 75 SER A CA 1
ATOM 601 C C . SER A 1 75 ? -0.308 -43.594 -26.516 1 95.69 75 SER A C 1
ATOM 603 O O . SER A 1 75 ? -0.14 -43.844 -25.312 1 95.69 75 SER A O 1
ATOM 605 N N . GLU A 1 76 ? 0.681 -43.688 -27.469 1 95.31 76 GLU A N 1
ATOM 606 C CA . GLU A 1 76 ? 2.061 -43.938 -27.062 1 95.31 76 GLU A CA 1
ATOM 607 C C . GLU A 1 76 ? 2.57 -42.875 -26.109 1 95.31 76 GLU A C 1
ATOM 609 O O . GLU A 1 76 ? 3.412 -43.125 -25.25 1 95.31 76 GLU A O 1
ATOM 614 N N . ASN A 1 77 ? 1.972 -41.719 -26.234 1 95.69 77 ASN A N 1
ATOM 615 C CA . ASN A 1 77 ? 2.428 -40.562 -25.453 1 95.69 77 ASN A CA 1
ATOM 616 C C . ASN A 1 77 ? 2.096 -40.75 -23.969 1 95.69 77 ASN A C 1
ATOM 618 O O . ASN A 1 77 ? 2.697 -40.094 -23.125 1 95.69 77 ASN A O 1
ATOM 622 N N . PHE A 1 78 ? 1.131 -41.594 -23.656 1 96.62 78 PHE A N 1
ATOM 623 C CA . PHE A 1 78 ? 0.878 -41.875 -22.25 1 96.62 78 PHE A CA 1
ATOM 624 C C . PHE A 1 78 ? 2.141 -42.375 -21.562 1 96.62 78 PHE A C 1
ATOM 626 O O . PHE A 1 78 ? 2.516 -41.875 -20.5 1 96.62 78 PHE A O 1
ATOM 633 N N . PHE A 1 79 ? 2.82 -43.281 -22.188 1 96.56 79 PHE A N 1
ATOM 634 C CA . PHE A 1 79 ? 3.994 -43.906 -21.594 1 96.56 79 PHE A CA 1
ATOM 635 C C . PHE A 1 79 ? 5.172 -42.938 -21.562 1 96.56 79 PHE A C 1
ATOM 637 O O . PHE A 1 79 ? 5.906 -42.875 -20.578 1 96.56 79 PHE A O 1
ATOM 644 N N . SER A 1 80 ? 5.293 -42.156 -22.656 1 96.25 80 SER A N 1
ATOM 645 C CA . SER A 1 80 ? 6.348 -41.156 -22.703 1 96.25 80 SER A CA 1
ATOM 646 C C . SER A 1 80 ? 6.156 -40.094 -21.609 1 96.25 80 SER A C 1
ATOM 648 O O . SER A 1 80 ? 7.125 -39.688 -20.969 1 96.25 80 SER A O 1
ATOM 650 N N . LEU A 1 81 ? 4.906 -39.719 -21.453 1 96.81 81 LEU A N 1
ATOM 651 C CA . LEU A 1 81 ? 4.582 -38.688 -20.453 1 96.81 81 LEU A CA 1
ATOM 652 C C . LEU A 1 81 ? 4.844 -39.219 -19.047 1 96.81 81 LEU A C 1
ATOM 654 O O . LEU A 1 81 ? 5.453 -38.531 -18.219 1 96.81 81 LEU A O 1
ATOM 658 N N . ARG A 1 82 ? 4.359 -40.438 -18.781 1 96 82 ARG A N 1
ATOM 659 C CA . ARG A 1 82 ? 4.598 -41.062 -17.5 1 96 82 ARG A CA 1
ATOM 660 C C . ARG A 1 82 ? 6.086 -41.094 -17.156 1 96 82 ARG A C 1
ATOM 662 O O . ARG A 1 82 ? 6.48 -40.719 -16.047 1 96 82 ARG A O 1
ATOM 669 N N . ASP A 1 83 ? 6.887 -41.438 -18.109 1 96.25 83 ASP A N 1
ATOM 670 C CA . ASP A 1 83 ? 8.328 -41.5 -17.906 1 96.25 83 ASP A CA 1
ATOM 671 C C . ASP A 1 83 ? 8.93 -40.125 -17.703 1 96.25 83 ASP A C 1
ATOM 673 O O . ASP A 1 83 ? 9.836 -39.938 -16.891 1 96.25 83 ASP A O 1
ATOM 677 N N . ALA A 1 84 ? 8.43 -39.188 -18.469 1 96.69 84 ALA A N 1
ATOM 678 C CA . ALA A 1 84 ? 8.969 -37.812 -18.438 1 96.69 84 ALA A CA 1
ATOM 679 C C . ALA A 1 84 ? 8.719 -37.156 -17.094 1 96.69 84 ALA A C 1
ATOM 681 O O . ALA A 1 84 ? 9.555 -36.406 -16.609 1 96.69 84 ALA A O 1
ATOM 682 N N . VAL A 1 85 ? 7.574 -37.5 -16.438 1 96.62 85 VAL A N 1
ATOM 683 C CA . VAL A 1 85 ? 7.219 -36.812 -15.203 1 96.62 85 VAL A CA 1
ATOM 684 C C . VAL A 1 85 ? 7.684 -37.625 -13.992 1 96.62 85 VAL A C 1
ATOM 686 O O . VAL A 1 85 ? 7.492 -37.188 -12.852 1 96.62 85 VAL A O 1
ATOM 689 N N . GLU A 1 86 ? 8.32 -38.688 -14.25 1 93.12 86 GLU A N 1
ATOM 690 C CA . GLU A 1 86 ? 8.672 -39.625 -13.195 1 93.12 86 GLU A CA 1
ATOM 691 C C . GLU A 1 86 ? 9.594 -38.969 -12.164 1 93.12 86 GLU A C 1
ATOM 693 O O . GLU A 1 86 ? 9.5 -39.281 -10.969 1 93.12 86 GLU A O 1
ATOM 698 N N . ASP A 1 87 ? 10.43 -38.031 -12.562 1 93.88 87 ASP A N 1
ATOM 699 C CA . ASP A 1 87 ? 11.414 -37.438 -11.68 1 93.88 87 ASP A CA 1
ATOM 700 C C . ASP A 1 87 ? 10.82 -36.219 -10.953 1 93.88 87 ASP A C 1
ATOM 702 O O . ASP A 1 87 ? 11.453 -35.656 -10.07 1 93.88 87 ASP A O 1
ATOM 706 N N . LEU A 1 88 ? 9.625 -35.844 -11.344 1 96.38 88 LEU A N 1
ATOM 707 C CA . LEU A 1 88 ? 8.938 -34.781 -10.648 1 96.38 88 LEU A CA 1
ATOM 708 C C . LEU A 1 88 ? 8.344 -35.281 -9.336 1 96.38 88 LEU A C 1
ATOM 710 O O . LEU A 1 88 ? 7.887 -36.406 -9.25 1 96.38 88 LEU A O 1
ATOM 714 N N . SER A 1 89 ? 8.43 -34.469 -8.297 1 95.88 89 SER A N 1
ATOM 715 C CA . SER A 1 89 ? 7.707 -34.75 -7.066 1 95.88 89 SER A CA 1
ATOM 716 C C . SER A 1 89 ? 6.203 -34.812 -7.305 1 95.88 89 SER A C 1
ATOM 718 O O . SER A 1 89 ? 5.723 -34.344 -8.344 1 95.88 89 SER A O 1
ATOM 720 N N . ASP A 1 90 ? 5.488 -35.375 -6.359 1 93.19 90 ASP A N 1
ATOM 721 C CA . ASP A 1 90 ? 4.035 -35.406 -6.461 1 93.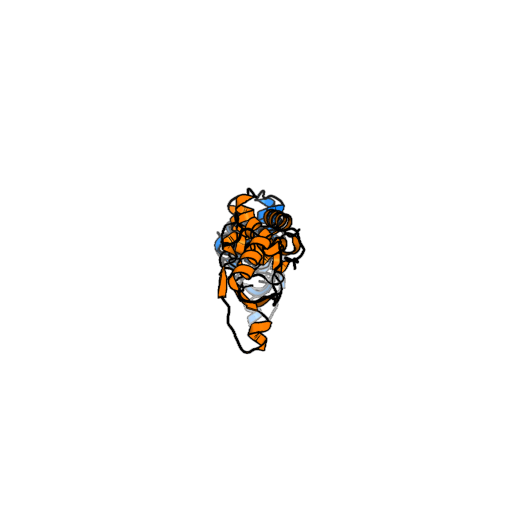19 90 ASP A CA 1
ATOM 722 C C . ASP A 1 90 ? 3.451 -34.031 -6.68 1 93.19 90 ASP A C 1
ATOM 724 O O . ASP A 1 90 ? 2.57 -33.844 -7.52 1 93.19 90 ASP A O 1
ATOM 728 N N . THR A 1 91 ? 4.004 -33.062 -5.961 1 96.19 91 THR A N 1
ATOM 729 C CA . THR A 1 91 ? 3.535 -31.672 -6.066 1 96.19 91 THR A CA 1
ATOM 730 C C . THR A 1 91 ? 3.844 -31.109 -7.449 1 96.19 91 THR A C 1
ATOM 732 O O . THR A 1 91 ? 3 -30.438 -8.055 1 96.19 91 THR A O 1
ATOM 735 N N . GLU A 1 92 ? 5 -31.438 -7.891 1 97.5 92 GLU A N 1
ATOM 736 C CA . GLU A 1 92 ? 5.395 -30.938 -9.203 1 97.5 92 GLU A CA 1
ATOM 737 C C . GLU A 1 92 ? 4.539 -31.562 -10.305 1 97.5 92 GLU A C 1
ATOM 739 O O . GLU A 1 92 ? 4.234 -30.922 -11.312 1 97.5 92 GLU A O 1
ATOM 744 N N . GLN A 1 93 ? 4.176 -32.812 -10.156 1 96.31 93 GLN A N 1
ATOM 745 C CA . GLN A 1 93 ? 3.311 -33.438 -11.141 1 96.31 93 GLN A CA 1
ATOM 746 C C . GLN A 1 93 ? 1.935 -32.781 -11.18 1 96.31 93 GLN A C 1
ATOM 748 O O . GLN A 1 93 ? 1.384 -32.531 -12.258 1 96.31 93 GLN A O 1
ATOM 753 N N . GLU A 1 94 ? 1.451 -32.531 -10 1 95.75 94 GLU A N 1
ATOM 754 C CA . GLU A 1 94 ? 0.186 -31.797 -9.945 1 95.75 94 GLU A CA 1
ATOM 755 C C . GLU A 1 94 ? 0.287 -30.453 -10.664 1 95.75 94 GLU A C 1
ATOM 757 O O . GLU A 1 94 ? -0.573 -30.109 -11.477 1 95.75 94 GLU A O 1
ATOM 762 N N . ALA A 1 95 ? 1.349 -29.75 -10.375 1 98 95 ALA A N 1
ATOM 763 C CA . ALA A 1 95 ? 1.578 -28.453 -11.008 1 98 95 ALA A CA 1
ATOM 764 C C . ALA A 1 95 ? 1.687 -28.594 -12.523 1 98 95 ALA A C 1
ATOM 766 O O . ALA A 1 95 ? 1.196 -27.734 -13.273 1 98 95 ALA A O 1
ATOM 767 N N . PHE A 1 96 ? 2.342 -29.656 -12.953 1 97.75 96 PHE A N 1
ATOM 768 C CA . PHE A 1 96 ? 2.533 -29.906 -14.375 1 97.75 96 PHE A CA 1
ATOM 769 C C . PHE A 1 96 ? 1.192 -30.031 -15.086 1 97.75 96 PHE A C 1
ATOM 771 O O . PHE A 1 96 ? 0.987 -29.438 -16.141 1 97.75 96 PHE A O 1
ATOM 778 N N . PHE A 1 97 ? 0.277 -30.766 -14.57 1 95.38 97 PHE A N 1
ATOM 779 C CA . PHE A 1 97 ? -1 -30.984 -15.242 1 95.38 97 PHE A CA 1
ATOM 780 C C . PHE A 1 97 ? -1.858 -29.719 -15.188 1 95.38 97 PHE A C 1
ATOM 782 O O . PHE A 1 97 ? -2.615 -29.438 -16.125 1 95.38 97 PHE A O 1
ATOM 789 N N . VAL A 1 98 ? -1.773 -28.906 -14.102 1 96.88 98 VAL A N 1
ATOM 790 C CA . VAL A 1 98 ? -2.434 -27.609 -14.047 1 96.88 98 VAL A CA 1
ATOM 791 C C . VAL A 1 98 ? -1.908 -26.719 -15.164 1 96.88 98 VAL A C 1
ATOM 793 O O . VAL A 1 98 ? -2.689 -26.078 -15.883 1 96.88 98 VAL A O 1
ATOM 796 N N . TRP A 1 99 ? -0.61 -26.734 -15.305 1 98 99 TRP A N 1
ATOM 797 C CA . TRP A 1 99 ? 0.068 -25.953 -16.328 1 98 99 TRP A CA 1
ATOM 798 C C . TRP A 1 99 ? -0.37 -26.391 -17.734 1 98 99 TRP A C 1
ATOM 800 O O . TRP A 1 99 ? -0.693 -25.547 -18.578 1 98 99 TRP A O 1
ATOM 810 N N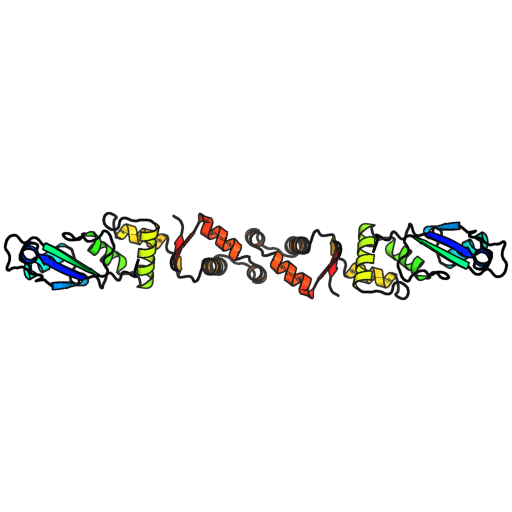 . CYS A 1 100 ? -0.44 -27.656 -18.016 1 96.56 100 CYS A N 1
ATOM 811 C CA . CYS A 1 100 ? -0.866 -28.172 -19.312 1 96.56 100 CYS A CA 1
ATOM 812 C C . CYS A 1 100 ? -2.291 -27.75 -19.625 1 96.56 100 CYS A C 1
ATOM 814 O O . CYS A 1 100 ? -2.59 -27.375 -20.766 1 96.56 100 CYS A O 1
ATOM 816 N N . ASN A 1 101 ? -3.119 -27.906 -18.641 1 94.56 101 ASN A N 1
ATOM 817 C CA . ASN A 1 101 ? -4.523 -27.562 -18.828 1 94.56 101 ASN A CA 1
ATOM 818 C C . ASN A 1 101 ? -4.695 -26.078 -19.125 1 94.56 101 ASN A C 1
ATOM 820 O O . ASN A 1 101 ? -5.402 -25.703 -20.078 1 94.56 101 ASN A O 1
ATOM 824 N N . TYR A 1 102 ? -4.051 -25.281 -18.344 1 95.12 102 TYR A N 1
ATOM 825 C CA . TYR A 1 102 ? -4.16 -23.828 -18.516 1 95.12 102 TYR A CA 1
ATOM 826 C C . TYR A 1 102 ? -3.713 -23.406 -19.906 1 95.12 102 TYR A C 1
ATOM 828 O O . TYR A 1 102 ? -4.359 -22.562 -20.531 1 95.12 102 TYR A O 1
ATOM 836 N N . LYS A 1 103 ? -2.615 -24.016 -20.406 1 95.56 103 LYS A N 1
ATOM 837 C CA . LYS A 1 103 ? -2.041 -23.625 -21.703 1 95.56 103 LYS A CA 1
ATOM 838 C C . LYS A 1 103 ? -2.678 -24.422 -22.828 1 95.56 103 LYS A C 1
ATOM 840 O O . LYS A 1 103 ? -2.271 -24.297 -23.984 1 95.56 103 LYS A O 1
ATOM 845 N N . SER A 1 104 ? -3.6 -25.25 -22.516 1 95 104 SER A N 1
ATOM 846 C CA . SER A 1 104 ? -4.324 -26.078 -23.484 1 95 104 SER A CA 1
ATOM 847 C C . SER A 1 104 ? -3.363 -26.891 -24.359 1 95 104 SER A C 1
ATOM 849 O O . SER A 1 104 ? -3.479 -26.891 -25.578 1 95 104 SER A O 1
ATOM 851 N N . HIS A 1 105 ? -2.447 -27.5 -23.719 1 95.12 105 HIS A N 1
ATOM 852 C CA . HIS A 1 105 ? -1.52 -28.359 -24.438 1 95.12 105 HIS A CA 1
ATOM 853 C C . HIS A 1 105 ? -2.205 -29.656 -24.891 1 95.12 105 HIS A C 1
ATOM 855 O O . HIS A 1 105 ? -3.049 -30.188 -24.172 1 95.12 105 HIS A O 1
ATOM 861 N N . ASP A 1 106 ? -1.778 -30.109 -26.047 1 94.69 106 ASP A N 1
ATOM 862 C CA . ASP A 1 106 ? -2.258 -31.391 -26.547 1 94.69 106 ASP A CA 1
ATOM 863 C C . ASP A 1 106 ? -1.348 -32.531 -26.109 1 94.69 106 ASP A C 1
ATOM 865 O O . ASP A 1 106 ? -0.357 -32.844 -26.781 1 94.69 106 ASP A O 1
ATOM 869 N N . LEU A 1 107 ? -1.688 -33.25 -25.094 1 94.56 107 LEU A N 1
ATOM 870 C CA . LEU A 1 107 ? -0.87 -34.281 -24.453 1 94.56 107 LEU A CA 1
ATOM 871 C C . LEU A 1 107 ? -0.729 -35.5 -25.375 1 94.56 107 LEU A C 1
ATOM 873 O O . LEU A 1 107 ? 0.214 -36.281 -25.234 1 94.56 107 LEU A O 1
ATOM 877 N N . GLY A 1 108 ? -1.629 -35.625 -26.297 1 92.56 108 GLY A N 1
ATOM 878 C CA . GLY A 1 108 ? -1.592 -36.75 -27.203 1 92.56 108 GLY A CA 1
ATOM 879 C C . GLY A 1 108 ? -0.628 -36.531 -28.359 1 92.56 108 GLY A C 1
ATOM 880 O O . GLY A 1 108 ? -0.192 -37.5 -28.984 1 92.56 108 GLY A O 1
ATOM 881 N N . GLU A 1 109 ? -0.251 -35.312 -28.656 1 92.75 109 GLU A N 1
ATOM 882 C CA . GLU A 1 109 ? 0.509 -35.031 -29.859 1 92.75 109 GLU A CA 1
ATOM 883 C C . GLU A 1 109 ? 1.86 -34.406 -29.531 1 92.75 109 GLU A C 1
ATOM 885 O O . GLU A 1 109 ? 2.85 -34.656 -30.234 1 92.75 109 GLU A O 1
ATOM 890 N N . GLU A 1 110 ? 1.952 -33.656 -28.484 1 96.25 110 GLU A N 1
ATOM 891 C CA . GLU A 1 110 ? 3.17 -32.938 -28.156 1 96.25 110 GLU A CA 1
ATOM 892 C C . GLU A 1 110 ? 4.211 -33.844 -27.5 1 96.25 110 GLU A C 1
ATOM 894 O O . GLU A 1 110 ? 3.857 -34.812 -26.844 1 96.25 110 GLU A O 1
ATOM 899 N N . ASP A 1 111 ? 5.508 -33.531 -27.734 1 97.69 111 ASP A N 1
ATOM 900 C CA . ASP A 1 111 ? 6.605 -34.281 -27.172 1 97.69 111 ASP A CA 1
ATOM 901 C C . ASP A 1 111 ? 6.648 -34.156 -25.641 1 97.69 111 ASP A C 1
ATOM 903 O O . ASP A 1 111 ? 6.742 -33.031 -25.125 1 97.69 111 ASP A O 1
ATOM 907 N N . ALA A 1 112 ? 6.652 -35.25 -24.953 1 96.56 112 ALA A N 1
ATOM 908 C CA . ALA A 1 112 ? 6.547 -35.281 -23.5 1 96.56 112 ALA A CA 1
ATOM 909 C C . ALA A 1 112 ? 7.75 -34.594 -22.859 1 96.56 112 ALA A C 1
ATOM 911 O O . ALA A 1 112 ? 7.598 -33.844 -21.891 1 96.56 112 ALA A O 1
ATOM 912 N N . ASP A 1 113 ? 8.938 -34.812 -23.359 1 97.56 113 ASP A N 1
ATOM 913 C CA . ASP A 1 113 ? 10.148 -34.219 -22.797 1 97.56 113 ASP A CA 1
ATOM 914 C C . ASP A 1 113 ? 10.148 -32.719 -22.984 1 97.56 113 ASP A C 1
ATOM 916 O O . ASP A 1 113 ? 10.586 -31.969 -22.094 1 97.56 113 ASP A O 1
ATOM 920 N N . ASP A 1 114 ? 9.656 -32.281 -24.109 1 98.12 114 ASP A N 1
ATOM 921 C CA . ASP A 1 114 ? 9.555 -30.844 -24.375 1 98.12 114 ASP A CA 1
ATOM 922 C C . ASP A 1 114 ? 8.586 -30.172 -23.406 1 98.12 114 ASP A C 1
ATOM 924 O O . ASP A 1 114 ? 8.852 -29.078 -22.906 1 98.12 114 ASP A O 1
ATOM 928 N N . LEU A 1 115 ? 7.473 -30.906 -23.188 1 97.75 115 LEU A N 1
ATOM 929 C CA . LEU A 1 115 ? 6.473 -30.375 -22.266 1 97.75 115 LEU A CA 1
ATOM 930 C C . LEU A 1 115 ? 7.062 -30.188 -20.859 1 97.75 115 LEU A C 1
ATOM 932 O O . LEU A 1 115 ? 6.898 -29.141 -20.25 1 97.75 115 LEU A O 1
ATOM 936 N N . VAL A 1 116 ? 7.742 -31.188 -20.422 1 98.06 116 VAL A N 1
ATOM 937 C CA . VAL A 1 116 ? 8.305 -31.156 -19.062 1 98.06 116 VAL A CA 1
ATOM 938 C C . VAL A 1 116 ? 9.398 -30.078 -19 1 98.06 116 VAL A C 1
ATOM 940 O O . VAL A 1 116 ? 9.5 -29.359 -18 1 98.06 116 VAL A O 1
ATOM 943 N N . ARG A 1 117 ? 10.164 -29.984 -20.062 1 98 117 ARG A N 1
ATOM 944 C CA . ARG A 1 117 ? 11.203 -28.953 -20.125 1 98 117 ARG A CA 1
ATOM 945 C C . ARG A 1 117 ? 10.594 -27.562 -20.031 1 98 117 ARG A C 1
ATOM 947 O O . ARG A 1 117 ? 11.039 -26.734 -19.234 1 98 117 ARG A O 1
ATOM 954 N N . ASP A 1 118 ? 9.617 -27.297 -20.844 1 98.12 118 ASP A N 1
ATOM 955 C CA . ASP A 1 118 ? 8.953 -25.984 -20.859 1 98.12 118 ASP A CA 1
ATOM 956 C C . ASP A 1 118 ? 8.297 -25.703 -19.5 1 98.12 118 ASP A C 1
ATOM 958 O O . ASP A 1 118 ? 8.344 -24.562 -19.016 1 98.12 118 ASP A O 1
ATOM 962 N N . PHE A 1 119 ? 7.695 -26.734 -18.953 1 98.38 119 PHE A N 1
ATOM 963 C CA . PHE A 1 119 ? 7.105 -26.625 -17.609 1 98.38 119 PHE A CA 1
ATOM 964 C C . PHE A 1 119 ? 8.156 -26.172 -16.594 1 98.38 119 PHE A C 1
ATOM 966 O O . PHE A 1 119 ? 7.926 -25.234 -15.836 1 98.38 119 PHE A O 1
ATOM 973 N N . ARG A 1 120 ? 9.25 -26.859 -16.625 1 98.12 120 ARG A N 1
ATOM 974 C CA . ARG A 1 120 ? 10.297 -26.562 -15.648 1 98.12 120 ARG A CA 1
ATOM 975 C C . ARG A 1 120 ? 10.797 -25.125 -15.797 1 98.12 120 ARG A C 1
ATOM 977 O O . ARG A 1 120 ? 11.156 -24.484 -14.812 1 98.12 120 ARG A O 1
ATOM 984 N N . ASP A 1 121 ? 10.82 -24.594 -16.984 1 98.19 121 ASP A N 1
ATOM 985 C CA . ASP A 1 121 ? 11.266 -23.234 -17.266 1 98.19 121 ASP A CA 1
ATOM 986 C C . ASP A 1 121 ? 10.281 -22.219 -16.688 1 98.19 121 ASP A C 1
ATOM 988 O O . ASP A 1 121 ? 10.672 -21.094 -16.344 1 98.19 121 ASP A O 1
ATOM 992 N N . GLU A 1 122 ? 9.023 -22.594 -16.562 1 98.62 122 GLU A N 1
ATOM 993 C CA . GLU A 1 122 ? 7.992 -21.625 -16.234 1 98.62 122 GLU A CA 1
ATOM 994 C C . GLU A 1 122 ? 7.52 -21.781 -14.781 1 98.62 122 GLU A C 1
ATOM 996 O O . GLU A 1 122 ? 6.992 -20.844 -14.188 1 98.62 122 GLU A O 1
ATOM 1001 N N . TYR A 1 123 ? 7.73 -22.969 -14.211 1 98.75 123 TYR A N 1
ATOM 1002 C CA . TYR A 1 123 ? 7.23 -23.281 -12.875 1 98.75 123 TYR A CA 1
ATOM 1003 C C . TYR A 1 123 ? 8.016 -22.516 -11.812 1 98.75 123 TYR A C 1
ATOM 1005 O O . TYR A 1 123 ? 9.25 -22.547 -11.805 1 98.75 123 TYR A O 1
ATOM 1013 N N . GLN A 1 124 ? 7.262 -21.797 -10.906 1 98.5 124 GLN A N 1
ATOM 1014 C CA . GLN A 1 124 ? 7.914 -20.984 -9.891 1 98.5 124 GLN A CA 1
ATOM 1015 C C . GLN A 1 124 ? 7.734 -21.594 -8.5 1 98.5 124 GLN A C 1
ATOM 1017 O O . GLN A 1 124 ? 8.5 -21.281 -7.582 1 98.5 124 GLN A O 1
ATOM 1022 N N . GLY A 1 125 ? 6.586 -22.391 -8.289 1 98.31 125 GLY A N 1
ATOM 1023 C CA . GLY A 1 125 ? 6.371 -23 -6.984 1 98.31 125 GLY A CA 1
ATOM 1024 C C . GLY A 1 125 ? 4.934 -22.891 -6.508 1 98.31 125 GLY A C 1
ATOM 1025 O O . GLY A 1 125 ? 4.043 -22.531 -7.285 1 98.31 125 GLY A O 1
ATOM 1026 N N . GLU A 1 126 ? 4.754 -23.406 -5.273 1 98.62 126 GLU A N 1
ATOM 1027 C CA . GLU A 1 126 ? 3.453 -23.375 -4.613 1 98.62 126 GLU A CA 1
ATOM 1028 C C . GLU A 1 126 ? 3.354 -22.219 -3.623 1 98.62 126 GLU A C 1
ATOM 1030 O O . GLU A 1 126 ? 4.277 -21.984 -2.844 1 98.62 126 GLU A O 1
ATOM 1035 N N . TYR A 1 127 ? 2.223 -21.469 -3.684 1 98.69 127 TYR A N 1
ATOM 1036 C CA . TYR A 1 127 ? 2.01 -20.312 -2.82 1 98.69 127 TYR A CA 1
ATOM 1037 C C . TYR A 1 127 ? 0.545 -20.188 -2.418 1 98.69 127 TYR A C 1
ATOM 1039 O O . TYR A 1 127 ? -0.34 -20.688 -3.121 1 98.69 127 TYR A O 1
ATOM 1047 N N . ASP A 1 128 ? 0.309 -19.531 -1.293 1 98.5 128 ASP A N 1
ATOM 1048 C CA . ASP A 1 128 ? -1.056 -19.375 -0.802 1 98.5 128 ASP A CA 1
ATOM 1049 C C . ASP A 1 128 ? -1.865 -18.469 -1.723 1 98.5 128 ASP A C 1
ATOM 1051 O O . ASP A 1 128 ? -3.061 -18.688 -1.93 1 98.5 128 ASP A O 1
ATOM 1055 N N . ASP A 1 129 ? -1.285 -17.469 -2.219 1 98.5 129 ASP A N 1
ATOM 1056 C CA . ASP A 1 129 ? -1.895 -16.516 -3.139 1 98.5 129 ASP A CA 1
ATOM 1057 C C . ASP A 1 129 ? -0.83 -15.672 -3.846 1 98.5 129 ASP A C 1
ATOM 1059 O O . ASP A 1 129 ? 0.367 -15.875 -3.635 1 98.5 129 ASP A O 1
ATOM 1063 N N . GLU A 1 130 ? -1.245 -14.797 -4.691 1 98.69 130 GLU A N 1
ATOM 1064 C CA . GLU A 1 130 ? -0.346 -13.961 -5.484 1 98.69 130 GLU A CA 1
ATOM 1065 C C . GLU A 1 130 ? 0.525 -13.086 -4.594 1 98.69 130 GLU A C 1
ATOM 1067 O O . GLU A 1 130 ? 1.708 -12.883 -4.875 1 98.69 130 GLU A O 1
ATOM 1072 N N . GLU A 1 131 ? 0.01 -12.555 -3.514 1 98.81 131 GLU A N 1
ATOM 1073 C CA . GLU A 1 131 ? 0.769 -11.695 -2.605 1 98.81 131 GLU A CA 1
ATOM 1074 C C . GLU A 1 131 ? 1.891 -12.477 -1.922 1 98.81 131 GLU A C 1
ATOM 1076 O O . GLU A 1 131 ? 2.975 -11.938 -1.69 1 98.81 131 GLU A O 1
ATOM 1081 N N . ASP A 1 132 ? 1.567 -13.68 -1.508 1 98.69 132 ASP A N 1
ATOM 1082 C CA . ASP A 1 132 ? 2.586 -14.547 -0.929 1 98.69 132 ASP A CA 1
ATOM 1083 C C . ASP A 1 132 ? 3.793 -14.672 -1.856 1 98.69 132 ASP A C 1
ATOM 1085 O O . ASP A 1 132 ? 4.938 -14.602 -1.407 1 98.69 132 ASP A O 1
ATOM 1089 N N . PHE A 1 133 ? 3.572 -14.797 -3.123 1 98.81 133 PHE A N 1
ATOM 1090 C CA . PHE A 1 133 ? 4.637 -14.883 -4.113 1 98.81 133 PHE A CA 1
ATOM 1091 C C . PHE A 1 133 ? 5.402 -13.562 -4.195 1 98.81 133 PHE A C 1
ATOM 1093 O O . PHE A 1 133 ? 6.633 -13.555 -4.266 1 98.81 133 PHE A O 1
ATOM 1100 N N . ALA A 1 134 ? 4.684 -12.484 -4.191 1 98.69 134 ALA A N 1
ATOM 1101 C CA . ALA A 1 134 ? 5.312 -11.164 -4.215 1 98.69 134 ALA A CA 1
ATOM 1102 C C . ALA A 1 134 ? 6.254 -10.984 -3.027 1 98.69 134 ALA A C 1
ATOM 1104 O O . ALA A 1 134 ? 7.348 -10.43 -3.174 1 98.69 134 ALA A O 1
ATOM 1105 N N . TYR A 1 135 ? 5.824 -11.414 -1.847 1 98.56 135 TYR A N 1
ATOM 1106 C CA . TYR A 1 135 ? 6.668 -11.359 -0.659 1 98.56 135 TYR A CA 1
ATOM 1107 C C . TYR A 1 135 ? 7.988 -12.086 -0.894 1 98.56 135 TYR A C 1
ATOM 1109 O O . TYR A 1 135 ? 9.055 -11.57 -0.56 1 98.56 135 TYR A O 1
ATOM 1117 N N . GLU A 1 136 ? 7.883 -13.273 -1.479 1 98.06 136 GLU A N 1
ATOM 1118 C CA . GLU A 1 136 ? 9.07 -14.078 -1.74 1 98.06 136 GLU A CA 1
ATOM 1119 C C . GLU A 1 136 ? 10.016 -13.367 -2.703 1 98.06 136 GLU A C 1
ATOM 1121 O O . GLU A 1 136 ? 11.234 -13.367 -2.504 1 98.06 136 GLU A O 1
ATOM 1126 N N . ILE A 1 137 ? 9.422 -12.789 -3.75 1 98.06 137 ILE A N 1
ATOM 1127 C CA . ILE A 1 137 ? 10.234 -12.078 -4.73 1 98.06 137 ILE A CA 1
ATOM 1128 C C . ILE A 1 137 ? 11.016 -10.969 -4.039 1 98.06 137 ILE A C 1
ATOM 1130 O O . ILE A 1 137 ? 12.227 -10.836 -4.227 1 98.06 137 ILE A O 1
ATOM 1134 N N . ILE A 1 138 ? 10.352 -10.117 -3.225 1 98.25 138 ILE A N 1
ATOM 1135 C CA . ILE A 1 138 ? 10.984 -8.992 -2.553 1 98.25 138 ILE A CA 1
ATOM 1136 C C . ILE A 1 138 ? 12.062 -9.5 -1.598 1 98.25 138 ILE A C 1
ATOM 1138 O O . ILE A 1 138 ? 13.164 -8.953 -1.548 1 98.25 138 ILE A O 1
ATOM 1142 N N . GLU A 1 139 ? 11.797 -10.586 -0.867 1 97.19 139 GLU A N 1
ATOM 1143 C CA . GLU A 1 139 ? 12.719 -11.133 0.128 1 97.19 139 GLU A CA 1
ATOM 1144 C C . GLU A 1 139 ? 13.953 -11.742 -0.534 1 97.19 139 GLU A C 1
ATOM 1146 O O . GLU A 1 139 ? 15.07 -11.586 -0.035 1 97.19 139 GLU A O 1
ATOM 1151 N N . GLU A 1 140 ? 13.836 -12.328 -1.676 1 95.94 140 GLU A N 1
ATOM 1152 C CA . GLU A 1 140 ? 14.922 -13.117 -2.258 1 95.94 140 GLU A CA 1
ATOM 1153 C C . GLU A 1 140 ? 15.641 -12.336 -3.357 1 95.94 140 GLU A C 1
ATOM 1155 O O . GLU A 1 140 ? 16.828 -12.555 -3.607 1 95.94 140 GLU A O 1
ATOM 1160 N N . CYS A 1 141 ? 14.945 -11.484 -3.986 1 94.38 141 CYS A N 1
ATOM 1161 C CA . CYS A 1 141 ? 15.508 -10.922 -5.207 1 94.38 141 CYS A CA 1
ATOM 1162 C C . CYS A 1 141 ? 15.883 -9.453 -5.004 1 94.38 141 CYS A C 1
ATOM 1164 O O . CYS A 1 141 ? 16.609 -8.875 -5.812 1 94.38 141 CYS A O 1
ATOM 1166 N N . TYR A 1 142 ? 15.289 -8.789 -3.984 1 95 142 TYR A N 1
ATOM 1167 C CA . TYR A 1 142 ? 15.578 -7.375 -3.764 1 95 142 TYR A CA 1
ATOM 1168 C C . TYR A 1 142 ? 16.203 -7.156 -2.393 1 95 142 TYR A C 1
ATOM 1170 O O . TYR A 1 142 ? 15.891 -7.871 -1.438 1 95 142 TYR A O 1
ATOM 1178 N N . ASP A 1 143 ? 17.141 -6.301 -2.326 1 93.81 143 ASP A N 1
ATOM 1179 C CA . ASP A 1 143 ? 17.797 -5.918 -1.078 1 93.81 143 ASP A CA 1
ATOM 1180 C C . ASP A 1 143 ? 17.25 -4.59 -0.558 1 93.81 143 ASP A C 1
ATOM 1182 O O . ASP A 1 143 ? 17.969 -3.598 -0.492 1 93.81 143 ASP A O 1
ATOM 1186 N N . LEU A 1 144 ? 15.992 -4.652 -0.111 1 95.94 144 LEU A N 1
ATOM 1187 C CA . LEU A 1 144 ? 15.344 -3.461 0.428 1 95.94 144 LEU A CA 1
ATOM 1188 C C . LEU A 1 144 ? 15.57 -3.354 1.933 1 95.94 144 LEU A C 1
ATOM 1190 O O . LEU A 1 144 ? 15.594 -4.367 2.635 1 95.94 144 LEU A O 1
ATOM 1194 N N . PRO A 1 145 ? 15.789 -2.107 2.418 1 94.75 145 PRO A N 1
ATOM 1195 C CA . PRO A 1 145 ? 15.844 -1.949 3.873 1 94.75 145 PRO A CA 1
ATOM 1196 C C . PRO A 1 145 ? 14.547 -2.387 4.559 1 94.75 145 PRO A C 1
ATOM 1198 O O . PRO A 1 145 ? 13.477 -2.352 3.947 1 94.75 145 PRO A O 1
ATOM 1201 N N . GLU A 1 146 ? 14.688 -2.756 5.84 1 95.94 146 GLU A N 1
ATOM 1202 C CA . GLU A 1 146 ? 13.539 -3.252 6.602 1 95.94 146 GLU A CA 1
ATOM 1203 C C . GLU A 1 146 ? 12.406 -2.232 6.621 1 95.94 146 GLU A C 1
ATOM 1205 O O . GLU A 1 146 ? 11.234 -2.598 6.516 1 95.94 146 GLU A O 1
ATOM 1210 N N . PHE A 1 147 ? 12.758 -0.948 6.773 1 96.56 147 PHE A N 1
ATOM 1211 C CA . PHE A 1 147 ? 11.766 0.124 6.77 1 96.56 147 PHE A CA 1
ATOM 1212 C C . PHE A 1 147 ? 10.945 0.099 5.488 1 96.56 147 PHE A C 1
ATOM 1214 O O . PHE A 1 147 ? 9.711 0.148 5.531 1 96.56 147 PHE A O 1
ATOM 1221 N N . ALA A 1 148 ? 11.562 -0.057 4.359 1 97.12 148 ALA A N 1
ATOM 1222 C CA . ALA A 1 148 ? 10.883 -0.08 3.068 1 97.12 148 ALA A CA 1
ATOM 1223 C C . ALA A 1 148 ? 10 -1.318 2.936 1 97.12 148 ALA A C 1
ATOM 1225 O O . ALA A 1 148 ? 8.891 -1.243 2.402 1 97.12 148 ALA A O 1
ATOM 1226 N N . LYS A 1 149 ? 10.422 -2.457 3.422 1 97.56 149 LYS A N 1
ATOM 1227 C CA . LYS A 1 149 ? 9.633 -3.688 3.363 1 97.56 149 LYS A CA 1
ATOM 1228 C C . LYS A 1 149 ? 8.359 -3.57 4.195 1 97.56 149 LYS A C 1
ATOM 1230 O O . LYS A 1 149 ? 7.312 -4.09 3.809 1 97.56 149 LYS A O 1
ATOM 1235 N N . THR A 1 150 ? 8.531 -2.91 5.348 1 97.69 150 THR A N 1
ATOM 1236 C CA . THR A 1 150 ? 7.398 -2.729 6.254 1 97.69 150 THR A CA 1
ATOM 1237 C C . THR A 1 150 ? 6.262 -1.986 5.559 1 97.69 150 THR A C 1
ATOM 1239 O O . THR A 1 150 ? 5.09 -2.295 5.773 1 97.69 150 THR A O 1
ATOM 1242 N N . TYR A 1 151 ? 6.617 -1.018 4.711 1 98.31 151 TYR A N 1
ATOM 1243 C CA . TYR A 1 151 ? 5.598 -0.193 4.066 1 98.31 151 TYR A CA 1
ATOM 1244 C C . TYR A 1 151 ? 5.531 -0.482 2.57 1 98.31 151 TYR A C 1
ATOM 1246 O O . TYR A 1 151 ? 5.062 0.352 1.792 1 98.31 151 TYR A O 1
ATOM 1254 N N . PHE A 1 152 ? 6.016 -1.641 2.143 1 98.62 152 PHE A N 1
ATOM 1255 C CA . PHE A 1 152 ? 5.922 -2.033 0.741 1 98.62 152 PHE A CA 1
ATOM 1256 C C . PHE A 1 152 ? 4.504 -2.465 0.393 1 98.62 152 PHE A C 1
ATOM 1258 O O . PHE A 1 152 ? 3.881 -3.227 1.135 1 98.62 152 PHE A O 1
ATOM 1265 N N . ASP A 1 153 ? 3.988 -1.983 -0.726 1 98.69 153 ASP A N 1
ATOM 1266 C CA . ASP A 1 153 ? 2.654 -2.363 -1.178 1 98.69 153 ASP A CA 1
ATOM 1267 C C . ASP A 1 153 ? 2.689 -3.678 -1.955 1 98.69 153 ASP A C 1
ATOM 1269 O O . ASP A 1 153 ? 2.609 -3.68 -3.186 1 98.69 153 ASP A O 1
ATOM 1273 N N . TYR A 1 154 ? 2.666 -4.738 -1.251 1 98.62 154 TYR A N 1
ATOM 1274 C CA . TYR A 1 154 ? 2.789 -6.07 -1.834 1 98.62 154 TYR A CA 1
ATOM 1275 C C . TYR A 1 154 ? 1.59 -6.391 -2.719 1 98.62 154 TYR A C 1
ATOM 1277 O O . TYR A 1 154 ? 1.722 -7.094 -3.723 1 98.62 154 TYR A O 1
ATOM 1285 N N . GLU A 1 155 ? 0.457 -5.941 -2.324 1 98.44 155 GLU A N 1
ATOM 1286 C CA . GLU A 1 155 ? -0.739 -6.172 -3.129 1 98.44 155 GLU A CA 1
ATOM 1287 C C . GLU A 1 155 ? -0.608 -5.531 -4.508 1 98.44 155 GLU A C 1
ATOM 1289 O O . GLU A 1 155 ? -0.854 -6.18 -5.527 1 98.44 155 GLU A O 1
ATOM 1294 N N . LYS A 1 156 ? -0.237 -4.195 -4.484 1 98.38 156 LYS A N 1
ATOM 1295 C CA . LYS A 1 156 ? -0.04 -3.486 -5.746 1 98.38 156 LYS A CA 1
ATOM 1296 C C . LYS A 1 156 ? 1.046 -4.152 -6.586 1 98.38 156 LYS A C 1
ATOM 1298 O O . LYS A 1 156 ? 0.893 -4.309 -7.797 1 98.38 156 LYS A O 1
ATOM 1303 N N . PHE A 1 157 ? 2.109 -4.551 -5.949 1 98.69 157 PHE A N 1
ATOM 1304 C CA . PHE A 1 157 ? 3.225 -5.195 -6.629 1 98.69 157 PHE A CA 1
ATOM 1305 C C . PHE A 1 157 ? 2.797 -6.531 -7.219 1 98.69 157 PHE A C 1
ATOM 1307 O O . PHE A 1 157 ? 3.105 -6.832 -8.375 1 98.69 157 PHE A O 1
ATOM 1314 N N . ALA A 1 158 ? 2.064 -7.328 -6.461 1 98.75 158 ALA A N 1
ATOM 1315 C CA . ALA A 1 158 ? 1.549 -8.602 -6.957 1 98.75 158 ALA A CA 1
ATOM 1316 C C . ALA A 1 158 ? 0.667 -8.398 -8.188 1 98.75 158 ALA A C 1
ATOM 1318 O O . ALA A 1 158 ? 0.801 -9.117 -9.18 1 98.75 158 ALA A O 1
ATOM 1319 N N . ARG A 1 159 ? -0.215 -7.453 -8.07 1 98.56 159 ARG A N 1
ATOM 1320 C CA . ARG A 1 159 ? -1.09 -7.164 -9.203 1 98.56 159 ARG A CA 1
ATOM 1321 C C . ARG A 1 159 ? -0.28 -6.906 -10.469 1 98.56 159 ARG A C 1
ATOM 1323 O O . ARG A 1 159 ? -0.598 -7.438 -11.539 1 98.56 159 ARG A O 1
ATOM 1330 N N . ASP A 1 160 ? 0.763 -6.094 -10.367 1 98.31 160 ASP A N 1
ATOM 1331 C CA . ASP A 1 160 ? 1.602 -5.773 -11.523 1 98.31 160 ASP A CA 1
ATOM 1332 C C . ASP A 1 160 ? 2.312 -7.02 -12.047 1 98.31 160 ASP A C 1
ATOM 1334 O O . ASP A 1 160 ? 2.412 -7.219 -13.258 1 98.31 160 ASP A O 1
ATOM 1338 N N . LEU A 1 161 ? 2.854 -7.848 -11.109 1 98.31 161 LEU A N 1
ATOM 1339 C CA . LEU A 1 161 ? 3.543 -9.07 -11.492 1 98.31 161 LEU A CA 1
ATOM 1340 C C . LEU A 1 161 ? 2.619 -9.992 -12.289 1 98.31 161 LEU A C 1
ATOM 1342 O O . LEU A 1 161 ? 3.023 -10.555 -13.312 1 98.31 161 LEU A O 1
ATOM 1346 N N . PHE A 1 162 ? 1.35 -10.18 -11.859 1 98.5 162 PHE A N 1
ATOM 1347 C CA . PHE A 1 162 ? 0.458 -11.203 -12.391 1 98.5 162 PHE A CA 1
ATOM 1348 C C . PHE A 1 162 ? -0.403 -10.648 -13.516 1 98.5 162 PHE A C 1
ATOM 1350 O O . PHE A 1 162 ? -1.229 -11.359 -14.086 1 98.5 162 PHE A O 1
ATOM 1357 N N . MET A 1 163 ? -0.202 -9.359 -13.781 1 97.19 163 MET A N 1
ATOM 1358 C CA . MET A 1 163 ? -0.832 -8.781 -14.961 1 97.19 163 MET A CA 1
ATOM 1359 C C . MET A 1 163 ? -0.15 -9.273 -16.234 1 97.19 163 MET A C 1
ATOM 1361 O O . MET A 1 163 ? -0.812 -9.516 -17.25 1 97.19 163 MET A O 1
ATOM 1365 N N . CYS A 1 164 ? 1.277 -9.484 -16.125 1 94.25 164 CYS A N 1
ATOM 1366 C CA . CYS A 1 164 ? 1.912 -9.797 -17.391 1 94.25 164 CYS A CA 1
ATOM 1367 C C . CYS A 1 164 ? 2.984 -10.867 -17.219 1 94.25 164 CYS A C 1
ATOM 1369 O O . CYS A 1 164 ? 3.207 -11.68 -18.125 1 94.25 164 CYS A O 1
ATOM 1371 N N . ASP A 1 165 ? 3.594 -10.969 -16.156 1 97.69 165 ASP A N 1
ATOM 1372 C CA . ASP A 1 165 ? 4.84 -11.719 -16.047 1 97.69 165 ASP A CA 1
ATOM 1373 C C . ASP A 1 165 ? 4.59 -13.125 -15.5 1 97.69 165 ASP A C 1
ATOM 1375 O O . ASP A 1 165 ? 5.348 -14.055 -15.789 1 97.69 165 ASP A O 1
ATOM 1379 N N . TYR A 1 166 ? 3.512 -13.273 -14.703 1 98.69 166 TYR A N 1
ATOM 1380 C CA . TYR A 1 166 ? 3.211 -14.539 -14.055 1 98.69 166 TYR A CA 1
ATOM 1381 C C . TYR A 1 166 ? 1.716 -14.836 -14.086 1 98.69 166 TYR A C 1
ATOM 1383 O O . TYR A 1 166 ? 0.91 -13.938 -14.359 1 98.69 166 TYR A O 1
ATOM 1391 N N . TRP A 1 167 ? 1.332 -16.047 -13.82 1 98.62 167 TRP A N 1
ATOM 1392 C CA . TRP A 1 167 ? -0.063 -16.406 -13.602 1 98.62 167 TRP A CA 1
ATOM 1393 C C . TRP A 1 167 ? -0.185 -17.438 -12.484 1 98.62 167 TRP A C 1
ATOM 1395 O O . TRP A 1 167 ? 0.773 -18.156 -12.188 1 98.62 167 TRP A O 1
ATOM 1405 N N . PHE A 1 168 ? -1.291 -17.391 -11.781 1 98.75 168 PHE A N 1
ATOM 1406 C CA . PHE A 1 168 ? -1.6 -18.203 -10.602 1 98.75 168 PHE A CA 1
ATOM 1407 C C . PHE A 1 168 ? -2.82 -19.078 -10.859 1 98.75 168 PHE A C 1
ATOM 1409 O O . PHE A 1 168 ? -3.871 -18.594 -11.273 1 98.75 168 PHE A O 1
ATOM 1416 N N . ASP A 1 169 ? -2.602 -20.422 -10.602 1 98.38 169 ASP A N 1
ATOM 1417 C CA . ASP A 1 169 ? -3.727 -21.344 -10.719 1 98.38 169 ASP A CA 1
ATOM 1418 C C . ASP A 1 169 ? -3.57 -22.531 -9.766 1 98.38 169 ASP A C 1
ATOM 1420 O O . ASP A 1 169 ? -2.51 -23.156 -9.719 1 98.38 169 ASP A O 1
ATOM 1424 N N . ASP A 1 170 ? -4.52 -22.766 -8.953 1 97.44 170 ASP A N 1
ATOM 1425 C CA . ASP A 1 170 ? -4.617 -23.922 -8.062 1 97.44 170 ASP A CA 1
ATOM 1426 C C . ASP A 1 170 ? -3.406 -24 -7.133 1 97.44 170 ASP A C 1
ATOM 1428 O O . ASP A 1 170 ? -2.838 -25.078 -6.934 1 97.44 170 ASP A O 1
ATOM 1432 N N . GLY A 1 171 ? -2.971 -22.875 -6.711 1 98.31 171 GLY A N 1
ATOM 1433 C CA . GLY A 1 171 ? -1.925 -22.828 -5.699 1 98.31 171 GLY A CA 1
ATOM 1434 C C . GLY A 1 171 ? -0.527 -22.797 -6.289 1 98.31 171 GLY A C 1
ATOM 1435 O O . GLY A 1 171 ? 0.462 -22.797 -5.551 1 98.31 171 GLY A O 1
ATOM 1436 N N . PHE A 1 172 ? -0.467 -22.719 -7.641 1 98.75 172 PHE A N 1
ATOM 1437 C CA . PHE A 1 172 ? 0.837 -22.766 -8.289 1 98.75 172 PHE A CA 1
ATOM 1438 C C . PHE A 1 172 ? 1.086 -21.484 -9.094 1 98.75 172 PHE A C 1
ATOM 1440 O O . PHE A 1 172 ? 0.156 -20.922 -9.672 1 98.75 172 PHE A O 1
ATOM 1447 N N . VAL A 1 173 ? 2.311 -21.031 -9.078 1 98.94 173 VAL A N 1
ATOM 1448 C CA . VAL A 1 173 ? 2.699 -19.859 -9.844 1 98.94 173 VAL A CA 1
ATOM 1449 C C . VAL A 1 173 ? 3.596 -20.266 -11.008 1 98.94 173 VAL A C 1
ATOM 1451 O O . VAL A 1 173 ? 4.488 -21.094 -10.852 1 98.94 173 VAL A O 1
ATOM 1454 N N . PHE A 1 174 ? 3.365 -19.688 -12.188 1 98.88 174 PHE A N 1
ATOM 1455 C CA . PHE A 1 174 ? 4.133 -19.938 -13.398 1 98.88 174 PHE A CA 1
ATOM 1456 C C . PHE A 1 174 ? 4.531 -18.625 -14.062 1 98.88 174 PHE A C 1
ATOM 1458 O O . PHE A 1 174 ? 3.799 -17.641 -13.992 1 98.88 174 PHE A O 1
ATOM 1465 N N . ARG A 1 175 ? 5.609 -18.594 -14.664 1 98.38 175 ARG A N 1
ATOM 1466 C CA . ARG A 1 175 ? 6.008 -17.453 -15.477 1 98.38 175 ARG A CA 1
ATOM 1467 C C . ARG A 1 175 ? 5.219 -17.406 -16.781 1 98.38 175 ARG A C 1
ATOM 1469 O O . ARG A 1 175 ? 4.969 -18.438 -17.406 1 98.38 175 ARG A O 1
ATOM 1476 N N . ALA A 1 176 ? 4.84 -16.219 -17.125 1 94.62 176 ALA A N 1
ATOM 1477 C CA . ALA A 1 176 ? 4.141 -16.062 -18.406 1 94.62 176 ALA A CA 1
ATOM 1478 C C . ALA A 1 176 ? 5.109 -16.188 -19.578 1 94.62 176 ALA A C 1
ATOM 1480 O O . ALA A 1 176 ? 6.145 -15.523 -19.609 1 94.62 176 ALA A O 1
ATOM 1481 N N . ALA A 1 177 ? 5.156 -17.094 -20.25 1 79.88 177 ALA A N 1
ATOM 1482 C CA . ALA A 1 177 ? 6.027 -17.297 -21.406 1 79.88 177 ALA A CA 1
ATOM 1483 C C . ALA A 1 177 ? 5.566 -16.453 -22.578 1 79.88 177 ALA A C 1
ATOM 1485 O O . ALA A 1 177 ? 4.371 -16.188 -22.734 1 79.88 177 ALA A O 1
ATOM 1486 N N . MET B 1 1 ? -11.617 29.156 12.938 1 49.84 1 MET B N 1
ATOM 1487 C CA . MET B 1 1 ? -11.359 30.547 13.242 1 49.84 1 MET B CA 1
ATOM 1488 C C . MET B 1 1 ? -11.023 31.328 11.984 1 49.84 1 MET B C 1
ATOM 1490 O O . MET B 1 1 ? -10.352 30.812 11.086 1 49.84 1 MET B O 1
ATOM 1494 N N . GLU B 1 2 ? -11.844 32.188 11.555 1 55.94 2 GLU B N 1
ATOM 1495 C CA . GLU B 1 2 ? -11.578 33.031 10.398 1 55.94 2 GLU B CA 1
ATOM 1496 C C . GLU B 1 2 ? -10.148 33.594 10.438 1 55.94 2 GLU B C 1
ATOM 1498 O O . GLU B 1 2 ? -9.586 33.781 11.508 1 55.94 2 GLU B O 1
ATOM 1503 N N . ALA B 1 3 ? -9.492 33.469 9.328 1 57.53 3 ALA B N 1
ATOM 1504 C CA . ALA B 1 3 ? -8.148 34 9.141 1 57.53 3 ALA B CA 1
ATOM 1505 C C . ALA B 1 3 ? -7.988 35.375 9.828 1 57.53 3 ALA B C 1
ATOM 1507 O O . ALA B 1 3 ? -8.719 36.312 9.531 1 57.53 3 ALA B O 1
ATOM 1508 N N . THR B 1 4 ? -7.582 35.312 11.039 1 71.12 4 THR B N 1
ATOM 1509 C CA . THR B 1 4 ? -7.41 36.531 11.781 1 71.12 4 THR B CA 1
ATOM 1510 C C . THR B 1 4 ? -6.172 37.281 11.305 1 71.12 4 THR B C 1
ATOM 1512 O O . THR B 1 4 ? -5.098 36.719 11.172 1 71.12 4 THR B O 1
ATOM 1515 N N . THR B 1 5 ? -6.348 38.344 10.578 1 82.75 5 THR B N 1
ATOM 1516 C CA . THR B 1 5 ? -5.266 39.281 10.242 1 82.75 5 THR B CA 1
ATOM 1517 C C . THR B 1 5 ? -5.121 40.344 11.305 1 82.75 5 THR B C 1
ATOM 1519 O O . THR B 1 5 ? -5.828 41.375 11.266 1 82.75 5 THR B O 1
ATOM 1522 N N . LEU B 1 6 ? -4.113 40.156 12.195 1 91.38 6 LEU B N 1
ATOM 1523 C CA . LEU B 1 6 ? -3.984 41 13.367 1 91.38 6 LEU B CA 1
ATOM 1524 C C . LEU B 1 6 ? -3.711 42.438 12.953 1 91.38 6 LEU B C 1
ATOM 1526 O O . LEU B 1 6 ? -4.102 43.375 13.656 1 91.38 6 LEU B O 1
ATOM 1530 N N . SER B 1 7 ? -3.105 42.594 11.797 1 90.31 7 SER B N 1
ATOM 1531 C CA . SER B 1 7 ? -2.779 43.938 11.32 1 90.31 7 SER B CA 1
ATOM 1532 C C . SER B 1 7 ? -4.039 44.719 10.945 1 90.31 7 SER B C 1
ATOM 1534 O O . SER B 1 7 ? -4.012 45.938 10.844 1 90.31 7 SER B O 1
ATOM 1536 N N . ALA B 1 8 ? -5.113 44 10.781 1 92.69 8 ALA B N 1
ATO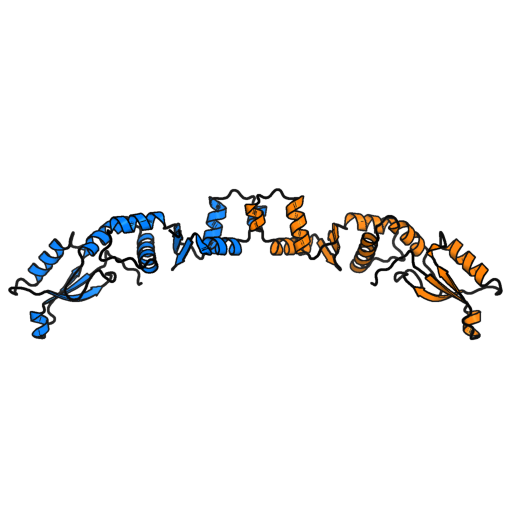M 1537 C CA . ALA B 1 8 ? -6.375 44.625 10.398 1 92.69 8 ALA B CA 1
ATOM 1538 C C . ALA B 1 8 ? -7.324 44.719 11.594 1 92.69 8 ALA B C 1
ATOM 1540 O O . ALA B 1 8 ? -8.508 45 11.43 1 92.69 8 ALA B O 1
ATOM 1541 N N . ALA B 1 9 ? -6.828 44.5 12.727 1 96.06 9 ALA B N 1
ATOM 1542 C CA . ALA B 1 9 ? -7.668 44.5 13.922 1 96.06 9 ALA B CA 1
ATOM 1543 C C . ALA B 1 9 ? -8.148 45.938 14.242 1 96.06 9 ALA B C 1
ATOM 1545 O O . ALA B 1 9 ? -7.363 46.875 14.195 1 96.06 9 ALA B O 1
ATOM 1546 N N . SER B 1 10 ? -9.453 46.062 14.555 1 97.19 10 SER B N 1
ATOM 1547 C CA . SER B 1 10 ? -10.047 47.344 14.898 1 97.19 10 SER B CA 1
ATOM 1548 C C . SER B 1 10 ? -11.117 47.188 15.969 1 97.19 10 SER B C 1
ATOM 1550 O O . SER B 1 10 ? -11.672 46.094 16.156 1 97.19 10 SER B O 1
ATOM 1552 N N . VAL B 1 11 ? -11.32 48.25 16.672 1 97.75 11 VAL B N 1
ATOM 1553 C CA . VAL B 1 11 ? -12.297 48.281 17.75 1 97.75 11 VAL B CA 1
ATOM 1554 C C . VAL B 1 11 ? -13.117 49.562 17.703 1 97.75 11 VAL B C 1
ATOM 1556 O O . VAL B 1 11 ? -12.562 50.625 17.469 1 97.75 11 VAL B O 1
ATOM 1559 N N . TYR B 1 12 ? -14.406 49.438 17.844 1 98.06 12 TYR B N 1
ATOM 1560 C CA . TYR B 1 12 ? -15.258 50.594 18 1 98.06 12 TYR B CA 1
ATOM 1561 C C . TYR B 1 12 ? -15.312 51.062 19.453 1 98.06 12 TYR B C 1
ATOM 1563 O O . TYR B 1 12 ? -15.844 50.344 20.312 1 98.06 12 TYR B O 1
ATOM 1571 N N . VAL B 1 13 ? -14.797 52.281 19.703 1 97.75 13 VAL B N 1
ATOM 1572 C CA . VAL B 1 13 ? -14.633 52.75 21.062 1 97.75 13 VAL B CA 1
ATOM 1573 C C . VAL B 1 13 ? -15.688 53.812 21.375 1 97.75 13 VAL B C 1
ATOM 1575 O O . VAL B 1 13 ? -15.648 54.906 20.828 1 97.75 13 VAL B O 1
ATOM 1578 N N . GLY B 1 14 ? -16.594 53.469 22.234 1 96.69 14 GLY B N 1
ATOM 1579 C CA . GLY B 1 14 ? -17.531 54.375 22.859 1 96.69 14 GLY B CA 1
AT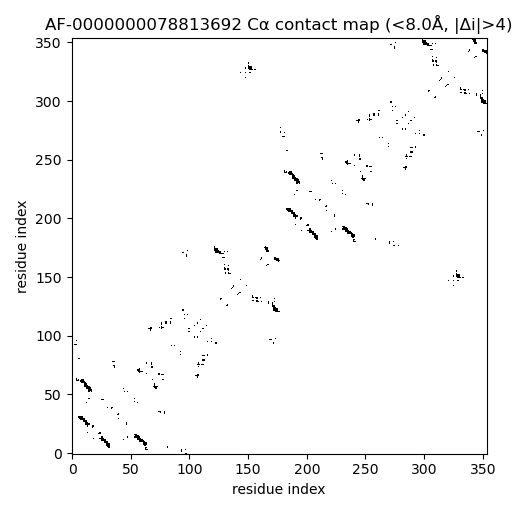OM 1580 C C . GLY B 1 14 ? -17.344 54.531 24.344 1 96.69 14 GLY B C 1
ATOM 1581 O O . GLY B 1 14 ? -16.25 54.281 24.859 1 96.69 14 GLY B O 1
ATOM 1582 N N . THR B 1 15 ? -18.328 55.125 25.047 1 96.31 15 THR B N 1
ATOM 1583 C CA . THR B 1 15 ? -18.328 55.219 26.5 1 96.31 15 THR B CA 1
ATOM 1584 C C . THR B 1 15 ? -19.672 54.781 27.078 1 96.31 15 THR B C 1
ATOM 1586 O O . THR B 1 15 ? -20.703 54.844 26.406 1 96.31 15 THR B O 1
ATOM 1589 N N . TYR B 1 16 ? -19.578 54.281 28.281 1 95 16 TYR B N 1
ATOM 1590 C CA . TYR B 1 16 ? -20.812 53.844 28.938 1 95 16 TYR B CA 1
ATOM 1591 C C . TYR B 1 16 ? -21.766 55.031 29.125 1 95 16 TYR B C 1
ATOM 1593 O O . TYR B 1 16 ? -22.984 54.875 29.016 1 95 16 TYR B O 1
ATOM 1601 N N . ALA B 1 17 ? -21.188 56.156 29.453 1 94.44 17 ALA B N 1
ATOM 1602 C CA . ALA B 1 17 ? -22 57.344 29.672 1 94.44 17 ALA B CA 1
ATOM 1603 C C . ALA B 1 17 ? -22.797 57.688 28.406 1 94.44 17 ALA B C 1
ATOM 1605 O O . ALA B 1 17 ? -24.016 57.906 28.469 1 94.44 17 ALA B O 1
ATOM 1606 N N . LYS B 1 18 ? -22.188 57.719 27.328 1 93 18 LYS B N 1
ATOM 1607 C CA . LYS B 1 18 ? -22.859 58.031 26.062 1 93 18 LYS B CA 1
ATOM 1608 C C . LYS B 1 18 ? -23.844 56.938 25.688 1 93 18 LYS B C 1
ATOM 1610 O O . LYS B 1 18 ? -24.969 57.219 25.281 1 93 18 LYS B O 1
ATOM 1615 N N . TYR B 1 19 ? -23.484 55.781 25.828 1 92.19 19 TYR B N 1
ATOM 1616 C CA . TYR B 1 19 ? -24.344 54.625 25.516 1 92.19 19 TYR B CA 1
ATOM 1617 C C . TYR B 1 19 ? -25.625 54.688 26.344 1 92.19 19 TYR B C 1
ATOM 1619 O O . TYR B 1 19 ? -26.719 54.469 25.812 1 92.19 19 TYR B O 1
ATOM 1627 N N . ASN B 1 20 ? -25.484 54.969 27.656 1 91.06 20 ASN B N 1
ATOM 1628 C CA . ASN B 1 20 ? -26.625 55 28.562 1 91.06 20 ASN B CA 1
ATOM 1629 C C . ASN B 1 20 ? -27.547 56.188 28.25 1 91.06 20 ASN B C 1
ATOM 1631 O O . ASN B 1 20 ? -28.75 56.125 28.547 1 91.06 20 ASN B O 1
ATOM 1635 N N . ASN B 1 21 ? -27.062 57.188 27.625 1 92.31 21 ASN B N 1
ATOM 1636 C CA . ASN B 1 21 ? -27.844 58.344 27.25 1 92.31 21 ASN B CA 1
ATOM 1637 C C . ASN B 1 21 ? -28.391 58.219 25.828 1 92.31 21 ASN B C 1
ATOM 1639 O O . ASN B 1 21 ? -28.875 59.188 25.25 1 92.31 21 ASN B O 1
ATOM 1643 N N . GLY B 1 22 ? -28.156 57.094 25.25 1 90.38 22 GLY B N 1
ATOM 1644 C CA . GLY B 1 22 ? -28.734 56.781 23.953 1 90.38 22 GLY B CA 1
ATOM 1645 C C . GLY B 1 22 ? -27.859 57.219 22.797 1 90.38 22 GLY B C 1
ATOM 1646 O O . GLY B 1 22 ? -28.297 57.25 21.641 1 90.38 22 GLY B O 1
ATOM 1647 N N . SER B 1 23 ? -26.656 57.531 23.188 1 87 23 SER B N 1
ATOM 1648 C CA . SER B 1 23 ? -25.719 57.969 22.172 1 87 23 SER B CA 1
ATOM 1649 C C . SER B 1 23 ? -24.734 56.875 21.797 1 87 23 SER B C 1
ATOM 1651 O O . SER B 1 23 ? -24.203 56.188 22.672 1 87 23 SER B O 1
ATOM 1653 N N . LEU B 1 24 ? -24.516 56.719 20.469 1 83.88 24 LEU B N 1
ATOM 1654 C CA . LEU B 1 24 ? -23.547 55.719 19.984 1 83.88 24 LEU B CA 1
ATOM 1655 C C . LEU B 1 24 ? -22.281 56.406 19.484 1 83.88 24 LEU B C 1
ATOM 1657 O O . LEU B 1 24 ? -21.547 55.844 18.672 1 83.88 24 LEU B O 1
ATOM 1661 N N . SER B 1 25 ? -22.234 57.562 20.047 1 90.12 25 SER B N 1
ATOM 1662 C CA . SER B 1 25 ? -21.062 58.344 19.594 1 90.12 25 SER B CA 1
ATOM 1663 C C . SER B 1 25 ? -19.766 57.625 19.953 1 90.12 25 SER B C 1
ATOM 1665 O O . SER B 1 25 ? -19.594 57.188 21.078 1 90.12 25 SER B O 1
ATOM 1667 N N . GLY B 1 26 ? -18.891 57.375 19.031 1 94.94 26 GLY B N 1
ATOM 1668 C CA . GLY B 1 26 ? -17.594 56.719 19.109 1 94.94 26 GLY B CA 1
ATOM 1669 C C . GLY B 1 26 ? -16.875 56.688 17.766 1 94.94 26 GLY B C 1
ATOM 1670 O O . GLY B 1 26 ? -17.188 57.438 16.859 1 94.94 26 GLY B O 1
ATOM 1671 N N . ALA B 1 27 ? -15.797 55.938 17.719 1 96.88 27 ALA B N 1
ATOM 1672 C CA . ALA B 1 27 ? -15.023 55.812 16.484 1 96.88 27 ALA B CA 1
ATOM 1673 C C . ALA B 1 27 ? -14.305 54.469 16.422 1 96.88 27 ALA B C 1
ATOM 1675 O O . ALA B 1 27 ? -13.977 53.875 17.453 1 96.88 27 ALA B O 1
ATOM 1676 N N . TRP B 1 28 ? -14.172 54.031 15.156 1 97.62 28 TRP B N 1
ATOM 1677 C CA . TRP B 1 28 ? -13.312 52.875 14.93 1 97.62 28 TRP B CA 1
ATOM 1678 C C . TRP B 1 28 ? -11.844 53.25 15.047 1 97.62 28 TRP B C 1
ATOM 1680 O O . TRP B 1 28 ? -11.391 54.219 14.43 1 97.62 28 TRP B O 1
ATOM 1690 N N . LEU B 1 29 ? -11.148 52.562 15.898 1 98.12 29 LEU B N 1
ATOM 1691 C CA . LEU B 1 29 ? -9.703 52.719 16.031 1 98.12 29 LEU B CA 1
ATOM 1692 C C . LEU B 1 29 ? -8.977 51.469 15.523 1 98.12 29 LEU B C 1
ATOM 1694 O O . LEU B 1 29 ? -9.328 50.344 15.883 1 98.12 29 LEU B O 1
ATOM 1698 N N . ASN B 1 30 ? -7.977 51.656 14.656 1 97.5 30 ASN B N 1
ATOM 1699 C CA . ASN B 1 30 ? -7.125 50.562 14.188 1 97.5 30 ASN B CA 1
ATOM 1700 C C . ASN B 1 30 ? -6.02 50.25 15.188 1 97.5 30 ASN B C 1
ATOM 1702 O O . ASN B 1 30 ? -5.188 51.125 15.492 1 97.5 30 ASN B O 1
ATOM 1706 N N . LEU B 1 31 ? -6.023 49.094 15.594 1 97.06 31 LEU B N 1
ATOM 1707 C CA . LEU B 1 31 ? -5.094 48.75 16.656 1 97.06 31 LEU B CA 1
ATOM 1708 C C . LEU B 1 31 ? -3.654 48.75 16.141 1 97.06 31 LEU B C 1
ATOM 1710 O O . LEU B 1 31 ? -2.715 48.875 16.938 1 97.06 31 LEU B O 1
ATOM 1714 N N . SER B 1 32 ? -3.49 48.625 14.859 1 94.62 32 SER B N 1
ATOM 1715 C CA . SER B 1 32 ? -2.154 48.656 14.273 1 94.62 32 SER B CA 1
ATOM 1716 C C . SER B 1 32 ? -1.521 50.031 14.414 1 94.62 32 SER B C 1
ATOM 1718 O O . SER B 1 32 ? -0.308 50.188 14.25 1 94.62 32 SER B O 1
ATOM 1720 N N . ASP B 1 33 ? -2.291 51 14.742 1 96.56 33 ASP B N 1
ATOM 1721 C CA . ASP B 1 33 ? -1.797 52.375 14.828 1 96.56 33 ASP B CA 1
ATOM 1722 C C . ASP B 1 33 ? -1.082 52.625 16.156 1 96.56 33 ASP B C 1
ATOM 1724 O O . ASP B 1 33 ? -0.439 53.656 16.344 1 96.56 33 ASP B O 1
ATOM 1728 N N . TYR B 1 34 ? -1.143 51.688 17.031 1 97.38 34 TYR B N 1
ATOM 1729 C CA . TYR B 1 34 ? -0.617 51.906 18.375 1 97.38 34 TYR B CA 1
ATOM 1730 C C . TYR B 1 34 ? 0.449 50.875 18.719 1 97.38 34 TYR B C 1
ATOM 1732 O O . TYR B 1 34 ? 0.308 49.688 18.391 1 97.38 34 TYR B O 1
ATOM 1740 N N . SER B 1 35 ? 1.478 51.312 19.438 1 96.19 35 SER B N 1
ATOM 1741 C CA . SER B 1 35 ? 2.59 50.406 19.75 1 96.19 35 SER B CA 1
ATOM 1742 C C . SER B 1 35 ? 2.232 49.469 20.906 1 96.19 35 SER B C 1
ATOM 1744 O O . SER B 1 35 ? 2.713 48.344 20.953 1 96.19 35 SER B O 1
ATOM 1746 N N . ASP B 1 36 ? 1.46 50 21.828 1 96.81 36 ASP B N 1
ATOM 1747 C CA . ASP B 1 36 ? 1.083 49.188 22.984 1 96.81 36 ASP B CA 1
ATOM 1748 C C . ASP B 1 36 ? -0.269 49.625 23.547 1 96.81 36 ASP B C 1
ATOM 1750 O O . ASP B 1 36 ? -0.925 50.5 22.969 1 96.81 36 ASP B O 1
ATOM 1754 N N . LYS B 1 37 ? -0.671 48.938 24.594 1 97 37 LYS B N 1
ATOM 1755 C CA . LYS B 1 37 ? -1.965 49.156 25.234 1 97 37 LYS B CA 1
ATOM 1756 C C . LYS B 1 37 ? -2.072 50.594 25.75 1 97 37 LYS B C 1
ATOM 1758 O O . LYS B 1 37 ? -3.119 51.25 25.609 1 97 37 LYS B O 1
ATOM 1763 N N . GLU B 1 38 ? -0.994 51.125 26.281 1 97 38 GLU B N 1
ATOM 1764 C CA . GLU B 1 38 ? -0.998 52.469 26.844 1 97 38 GLU B CA 1
ATOM 1765 C C . GLU B 1 38 ? -1.277 53.5 25.766 1 97 38 GLU B C 1
ATOM 1767 O O . GLU B 1 38 ? -2.078 54.406 25.969 1 97 38 GLU B O 1
ATOM 1772 N N . GLU B 1 39 ? -0.586 53.375 24.719 1 97.69 39 GLU B N 1
ATOM 1773 C CA . GLU B 1 39 ? -0.802 54.312 23.609 1 97.69 39 GLU B CA 1
ATOM 1774 C C . GLU B 1 39 ? -2.238 54.219 23.094 1 97.69 39 GLU B C 1
ATOM 1776 O O . GLU B 1 39 ? -2.828 55.25 22.75 1 97.69 39 GLU B O 1
ATOM 1781 N N . PHE B 1 40 ? -2.762 53.031 23 1 97.88 40 PHE B N 1
ATOM 1782 C CA . PHE B 1 40 ? -4.148 52.844 22.594 1 97.88 40 PHE B CA 1
ATOM 1783 C C . PHE B 1 40 ? -5.102 53.562 23.516 1 97.88 40 PHE B C 1
ATOM 1785 O O . PHE B 1 40 ? -5.996 54.281 23.062 1 97.88 40 PHE B O 1
ATOM 1792 N N . TYR B 1 41 ? -4.883 53.469 24.797 1 96.69 41 TYR B N 1
ATOM 1793 C CA . TYR B 1 41 ? -5.77 54.125 25.766 1 96.69 41 TYR B CA 1
ATOM 1794 C C . TYR B 1 41 ? -5.586 55.625 25.75 1 96.69 41 TYR B C 1
ATOM 1796 O O . TYR B 1 41 ? -6.52 56.375 26.047 1 96.69 41 TYR B O 1
ATOM 1804 N N . GLU B 1 42 ? -4.398 56.094 25.453 1 96.94 42 GLU B N 1
ATOM 1805 C CA . GLU B 1 42 ? -4.207 57.5 25.25 1 96.94 42 GLU B CA 1
ATOM 1806 C C . GLU B 1 42 ? -5.082 58.031 24.125 1 96.94 42 GLU B C 1
ATOM 1808 O O . GLU B 1 42 ? -5.672 59.125 24.234 1 96.94 42 GLU B O 1
ATOM 1813 N N . ALA B 1 43 ? -5.098 57.25 23.062 1 97 43 ALA B N 1
ATOM 1814 C CA . ALA B 1 43 ? -5.953 57.625 21.938 1 97 43 ALA B CA 1
ATOM 1815 C C . ALA B 1 43 ? -7.422 57.625 22.344 1 97 43 ALA B C 1
ATOM 1817 O O . ALA B 1 43 ? -8.203 58.469 21.891 1 97 43 ALA B O 1
ATOM 1818 N N . CYS B 1 44 ? -7.828 56.656 23.156 1 96.5 44 CYS B N 1
ATOM 1819 C CA . CYS B 1 44 ? -9.188 56.625 23.672 1 96.5 44 CYS B CA 1
ATOM 1820 C C . CYS B 1 44 ? -9.5 57.875 24.484 1 96.5 44 CYS B C 1
ATOM 1822 O O . CYS B 1 44 ? -10.578 58.438 24.359 1 96.5 44 CYS B O 1
ATOM 1824 N N . ARG B 1 45 ? -8.555 58.281 25.328 1 95.94 45 ARG B N 1
ATOM 1825 C CA . ARG B 1 45 ? -8.711 59.469 26.156 1 95.94 45 ARG B CA 1
ATOM 1826 C C . ARG B 1 45 ? -8.891 60.719 25.312 1 95.94 45 ARG B C 1
ATOM 1828 O O . ARG B 1 45 ? -9.727 61.562 25.609 1 95.94 45 ARG B O 1
ATOM 1835 N N . GLU B 1 46 ? -8.117 60.75 24.281 1 96.56 46 GLU B N 1
ATOM 1836 C CA . GLU B 1 46 ? -8.219 61.875 23.375 1 96.56 46 GLU B CA 1
ATOM 1837 C C . GLU B 1 46 ? -9.562 61.875 22.656 1 96.56 46 GLU B C 1
ATOM 1839 O O . GLU B 1 46 ? -10.164 62.938 22.469 1 96.56 46 GLU B O 1
ATOM 1844 N N . LEU B 1 47 ? -9.992 60.719 22.203 1 96.06 47 LEU B N 1
ATOM 1845 C CA . LEU B 1 47 ? -11.25 60.562 21.484 1 96.06 47 LEU B CA 1
ATOM 1846 C C . LEU B 1 47 ? -12.43 61.062 22.312 1 96.06 47 LEU B C 1
ATOM 1848 O O . LEU B 1 47 ? -13.383 61.625 21.781 1 96.06 47 LEU B O 1
ATOM 1852 N N . HIS B 1 48 ? -12.375 60.844 23.625 1 95.94 48 HIS B N 1
ATOM 1853 C CA . HIS B 1 48 ? -13.484 61.188 24.5 1 95.94 48 HIS B CA 1
ATOM 1854 C C . HIS B 1 48 ? -13.062 62.219 25.531 1 95.94 48 HIS B C 1
ATOM 1856 O O . HIS B 1 48 ? -13.43 62.125 26.703 1 95.94 48 HIS B O 1
ATOM 1862 N N . LYS B 1 49 ? -12.227 63.125 25.125 1 94.31 49 LYS B N 1
ATOM 1863 C CA . LYS B 1 49 ? -11.688 64.125 26.016 1 94.31 49 LYS B CA 1
ATOM 1864 C C . LYS B 1 49 ? -12.797 65.062 26.562 1 94.31 49 LYS B C 1
ATOM 1866 O O . LYS B 1 49 ? -12.602 65.75 27.547 1 94.31 49 LYS B O 1
ATOM 1871 N N . ASP B 1 50 ? -13.953 64.938 25.984 1 92.88 50 ASP B N 1
ATOM 1872 C CA . ASP B 1 50 ? -15.086 65.75 26.359 1 92.88 50 ASP B CA 1
ATOM 1873 C C . ASP B 1 50 ? -15.789 65.188 27.594 1 92.88 50 ASP B C 1
ATOM 1875 O O . ASP B 1 50 ? -16.688 65.812 28.156 1 92.88 50 ASP B O 1
ATOM 1879 N N . GLU B 1 51 ? -15.477 64 28.016 1 91.62 51 GLU B N 1
ATOM 1880 C CA . GLU B 1 51 ? -16.062 63.344 29.188 1 91.62 51 GLU B CA 1
ATOM 1881 C C . GLU B 1 51 ? -15.062 63.25 30.328 1 91.62 51 GLU B C 1
ATOM 1883 O O . GLU B 1 51 ? -13.875 63.031 30.109 1 91.62 51 GLU B O 1
ATOM 1888 N N . GLU B 1 52 ? -15.586 63.531 31.609 1 89.69 52 GLU B N 1
ATOM 1889 C CA . GLU B 1 52 ? -14.773 63.344 32.812 1 89.69 52 GLU B CA 1
ATOM 1890 C C . GLU B 1 52 ? -14.914 61.906 33.344 1 89.69 52 GLU B C 1
ATOM 1892 O O . GLU B 1 52 ? -16 61.312 33.312 1 89.69 52 GLU B O 1
ATOM 1897 N N . ASP B 1 53 ? -13.836 61.312 33.906 1 89.5 53 ASP B N 1
ATOM 1898 C CA . ASP B 1 53 ? -13.844 59.969 34.5 1 89.5 53 ASP B CA 1
ATOM 1899 C C . ASP B 1 53 ? -14.422 58.938 33.531 1 89.5 53 ASP B C 1
ATOM 1901 O O . ASP B 1 53 ? -15.352 58.219 33.875 1 89.5 53 ASP B O 1
ATOM 1905 N N . VAL B 1 54 ? -13.875 58.906 32.344 1 92.81 54 VAL B N 1
ATOM 1906 C CA . VAL B 1 54 ? -14.43 58.188 31.219 1 92.81 54 VAL B CA 1
ATOM 1907 C C . VAL B 1 54 ? -14.336 56.688 31.5 1 92.81 54 VAL B C 1
ATOM 1909 O O . VAL B 1 54 ? -13.297 56.188 31.953 1 92.81 54 VAL B O 1
ATOM 1912 N N . GLU B 1 55 ? -15.461 56 31.344 1 95.88 55 GLU B N 1
ATOM 1913 C CA . GLU B 1 55 ? -15.508 54.562 31.266 1 95.88 55 GLU B CA 1
ATOM 1914 C C . GLU B 1 55 ? -15.727 54.062 29.828 1 95.88 55 GLU B C 1
ATOM 1916 O O . GLU B 1 55 ? -16.828 54.219 29.297 1 95.88 55 GLU B O 1
ATOM 1921 N N . TYR B 1 56 ? -14.727 53.531 29.312 1 96.12 56 TYR B N 1
ATOM 1922 C CA . TYR B 1 56 ? -14.773 53.156 27.906 1 96.12 56 TYR B CA 1
ATOM 1923 C C . TYR B 1 56 ? -15.641 51.906 27.703 1 96.12 56 TYR B C 1
ATOM 1925 O O . TYR B 1 56 ? -15.688 51.031 28.562 1 96.12 56 TYR B O 1
ATOM 1933 N N . MET B 1 57 ? -16.344 51.938 26.531 1 96.62 57 MET B N 1
ATOM 1934 C CA . MET B 1 57 ? -17.141 50.781 26.078 1 96.62 57 MET B CA 1
ATOM 1935 C C . MET B 1 57 ? -16.719 50.344 24.688 1 96.62 57 MET B C 1
ATOM 1937 O O . MET B 1 57 ? -16.859 51.094 23.719 1 96.62 57 MET B O 1
ATOM 1941 N N . PHE B 1 58 ? -16.141 49.156 24.609 1 96.94 58 PHE B N 1
ATOM 1942 C CA . PHE B 1 58 ? -15.797 48.594 23.312 1 96.94 58 PHE B CA 1
ATOM 1943 C C . PHE B 1 58 ? -17 47.875 22.703 1 96.94 58 PHE B C 1
ATOM 1945 O O . PHE B 1 58 ? -17.203 46.688 22.938 1 96.94 58 PHE B O 1
ATOM 1952 N N . GLN B 1 59 ? -17.625 48.531 21.844 1 94.06 59 GLN B N 1
ATOM 1953 C CA . GLN B 1 59 ? -18.953 48.125 21.375 1 94.06 59 GLN B CA 1
ATOM 1954 C C . GLN B 1 59 ? -18.859 47.031 20.328 1 94.06 59 GLN B C 1
ATOM 1956 O O . GLN B 1 59 ? -19.766 46.188 20.203 1 94.06 59 GLN B O 1
ATOM 1961 N N . ASP B 1 60 ? -17.906 47.031 19.5 1 95.88 60 ASP B N 1
ATOM 1962 C CA . ASP B 1 60 ? -17.656 46.062 18.438 1 95.88 60 ASP B CA 1
ATOM 1963 C C . ASP B 1 60 ? -16.172 45.969 18.109 1 95.88 60 ASP B C 1
ATOM 1965 O O . ASP B 1 60 ? -15.406 46.875 18.453 1 95.88 60 ASP B O 1
ATOM 1969 N N . TRP B 1 61 ? -15.719 44.875 17.625 1 96.81 61 TRP B N 1
ATOM 1970 C CA . TRP B 1 61 ? -14.344 44.75 17.156 1 96.81 61 TRP B CA 1
ATOM 1971 C C . TRP B 1 61 ? -14.242 43.719 16.031 1 96.81 61 TRP B C 1
ATOM 1973 O O . TRP B 1 61 ? -15.117 42.875 15.883 1 96.81 61 TRP B O 1
ATOM 1983 N N . GLU B 1 62 ? -13.188 43.875 15.25 1 95.31 62 GLU B N 1
ATOM 1984 C CA . GLU B 1 62 ? -12.906 43 14.125 1 95.31 62 GLU B CA 1
ATOM 1985 C C . GLU B 1 62 ? -11.469 42.5 14.156 1 95.31 62 GLU B C 1
ATOM 1987 O O . GLU B 1 62 ? -10.562 43.219 14.578 1 95.31 62 GLU B O 1
ATOM 1992 N N . ASN B 1 63 ? -11.211 41.156 13.781 1 94.19 63 ASN B N 1
ATOM 1993 C CA . ASN B 1 63 ? -9.898 40.531 13.594 1 94.19 63 ASN B CA 1
ATOM 1994 C C . ASN B 1 63 ? -9.109 40.5 14.898 1 94.19 63 ASN B C 1
ATOM 1996 O O . ASN B 1 63 ? -7.898 40.75 14.898 1 94.19 63 ASN B O 1
ATOM 2000 N N . VAL B 1 64 ? -9.773 40.375 15.992 1 94.62 64 VAL B N 1
ATOM 2001 C CA . VAL B 1 64 ? -9.164 40.156 17.297 1 94.62 64 VAL B CA 1
ATOM 2002 C C . VAL B 1 64 ? -9.5 38.781 17.812 1 94.62 64 VAL B C 1
ATOM 2004 O O . VAL B 1 64 ? -10.672 38.438 17.953 1 94.62 64 VAL B O 1
ATOM 2007 N N . PRO B 1 65 ? -8.477 38 18.047 1 93.12 65 PRO B N 1
ATOM 2008 C CA . PRO B 1 65 ? -8.742 36.656 18.547 1 93.12 65 PRO B CA 1
ATOM 2009 C C . PRO B 1 65 ? -9.523 36.656 19.859 1 93.12 65 PRO B C 1
ATOM 2011 O O . PRO B 1 65 ? -9.438 37.594 20.625 1 93.12 65 PRO B O 1
ATOM 2014 N N . GLU B 1 66 ? -10.164 35.531 20 1 89.81 66 GLU B N 1
ATOM 2015 C CA . GLU B 1 66 ? -10.922 35.375 21.234 1 89.81 66 GLU B CA 1
ATOM 2016 C C . GLU B 1 66 ? -10 35.375 22.453 1 89.81 66 GLU B C 1
ATOM 2018 O O . GLU B 1 66 ? -8.883 34.875 22.391 1 89.81 66 GLU B O 1
ATOM 2023 N N . GLY B 1 67 ? -10.469 36 23.469 1 90.38 67 GLY B N 1
ATOM 2024 C CA . GLY B 1 67 ? -9.719 36 24.719 1 90.38 67 GLY B CA 1
ATOM 2025 C C . GLY B 1 67 ? -8.82 37.219 24.859 1 90.38 67 GLY B C 1
ATOM 2026 O O . GLY B 1 67 ? -8.227 37.438 25.922 1 90.38 67 GLY B O 1
ATOM 2027 N N . LEU B 1 68 ? -8.828 38.062 23.859 1 95.69 68 LEU B N 1
ATOM 2028 C CA . LEU B 1 68 ? -7.883 39.156 23.906 1 95.69 68 LEU B CA 1
ATOM 2029 C C . LEU B 1 68 ? -8.609 40.5 24.062 1 95.69 68 LEU B C 1
ATOM 2031 O O . LEU B 1 68 ? -7.98 41.531 24.281 1 95.69 68 LEU B O 1
ATOM 2035 N N . ILE B 1 69 ? -9.945 40.5 24 1 95.94 69 ILE B N 1
ATOM 2036 C CA . ILE B 1 69 ? -10.711 41.719 24.094 1 95.94 69 ILE B CA 1
ATOM 2037 C C . ILE B 1 69 ? -12.109 41.438 24.641 1 95.94 69 ILE B C 1
ATOM 2039 O O . ILE B 1 69 ? -12.594 40.312 24.516 1 95.94 69 ILE B O 1
ATOM 2043 N N . GLY B 1 70 ? -12.633 42.312 25.328 1 95.44 70 GLY B N 1
ATOM 2044 C CA . GLY B 1 70 ? -14.016 42.312 25.797 1 95.44 70 GLY B CA 1
ATOM 2045 C C . GLY B 1 70 ? -14.688 43.656 25.688 1 95.44 70 GLY B C 1
ATOM 2046 O O . GLY B 1 70 ? -14.109 44.594 25.141 1 95.44 70 GLY B O 1
ATOM 2047 N N . GLU B 1 71 ? -15.781 43.781 26.234 1 95.88 71 GLU B N 1
ATOM 2048 C CA . GLU B 1 71 ? -16.625 44.969 26.125 1 95.88 71 GLU B CA 1
ATOM 2049 C C . GLU B 1 71 ? -15.969 46.188 26.812 1 95.88 71 GLU B C 1
ATOM 2051 O O . GLU B 1 71 ? -16.156 47.312 26.391 1 95.88 71 GLU B O 1
ATOM 2056 N N . SER B 1 72 ? -15.094 45.812 27.781 1 94.75 72 SER B N 1
ATOM 2057 C CA . SER B 1 72 ? -14.555 46.938 28.547 1 94.75 72 SER B CA 1
ATOM 2058 C C . SER B 1 72 ? -13.055 46.812 28.75 1 94.75 72 SER B C 1
ATOM 2060 O O . SER B 1 72 ? -12.469 47.469 29.609 1 94.75 72 SER B O 1
ATOM 2062 N N . TRP B 1 73 ? -12.539 45.875 28.062 1 94.88 73 TRP B N 1
ATOM 2063 C CA . TRP B 1 73 ? -11.117 45.656 28.281 1 94.88 73 TRP B CA 1
ATOM 2064 C C . TRP B 1 73 ? -10.445 45.062 27.047 1 94.88 73 TRP B C 1
ATOM 2066 O O . TRP B 1 73 ? -11.102 44.438 26.219 1 94.88 73 TRP B O 1
ATOM 2076 N N . ILE B 1 74 ? -9.117 45.375 26.906 1 96.06 74 ILE B N 1
ATOM 2077 C CA . ILE B 1 74 ? -8.266 44.719 25.906 1 96.06 74 ILE B CA 1
ATOM 2078 C C . ILE B 1 74 ? -6.984 44.219 26.562 1 96.06 74 ILE B C 1
ATOM 2080 O O . ILE B 1 74 ? -6.422 44.875 27.438 1 96.06 74 ILE B O 1
ATOM 2084 N N . SER B 1 75 ? -6.598 43.062 26.172 1 95.62 75 SER B N 1
ATOM 2085 C CA . SER B 1 75 ? -5.426 42.438 26.766 1 95.62 75 SER B CA 1
ATOM 2086 C C . SER B 1 75 ? -4.137 43.062 26.234 1 95.62 75 SER B C 1
ATOM 2088 O O . SER B 1 75 ? -4.02 43.312 25.031 1 95.62 75 SER B O 1
ATOM 2090 N N . GLU B 1 76 ? -3.131 43.219 27.172 1 95.25 76 GLU B N 1
ATOM 2091 C CA . GLU B 1 76 ? -1.794 43.625 26.734 1 95.25 76 GLU B CA 1
ATOM 2092 C C . GLU B 1 76 ? -1.199 42.594 25.781 1 95.25 76 GLU B C 1
ATOM 2094 O O . GLU B 1 76 ? -0.408 42.969 24.906 1 95.25 76 GLU B O 1
ATOM 2099 N N . ASN B 1 77 ? -1.685 41.406 25.906 1 95.69 77 ASN B N 1
ATOM 2100 C CA . ASN B 1 77 ? -1.136 40.312 25.109 1 95.69 77 ASN B CA 1
ATOM 2101 C C . ASN B 1 77 ? -1.513 40.469 23.641 1 95.69 77 ASN B C 1
ATOM 2103 O O . ASN B 1 77 ? -0.868 39.875 22.781 1 95.69 77 ASN B O 1
ATOM 2107 N N . PHE B 1 78 ? -2.559 41.219 23.344 1 96.62 78 PHE B N 1
ATOM 2108 C CA . PHE B 1 78 ? -2.867 41.469 21.953 1 96.62 78 PHE B CA 1
ATOM 2109 C C . PHE B 1 78 ? -1.673 42.094 21.234 1 96.62 78 PHE B C 1
ATOM 2111 O O . PHE B 1 78 ? -1.274 41.625 20.156 1 96.62 78 PHE B O 1
ATOM 2118 N N . PHE B 1 79 ? -1.079 43.062 21.859 1 96.5 79 PHE B N 1
ATOM 2119 C CA . PHE B 1 79 ? 0.014 43.812 21.234 1 96.5 79 PHE B CA 1
ATOM 2120 C C . PHE B 1 79 ? 1.28 42.969 21.188 1 96.5 79 PHE B C 1
ATOM 2122 O O . PHE B 1 79 ? 1.997 42.969 20.188 1 96.5 79 PHE B O 1
ATOM 2129 N N . SER B 1 80 ? 1.498 42.188 22.266 1 96.19 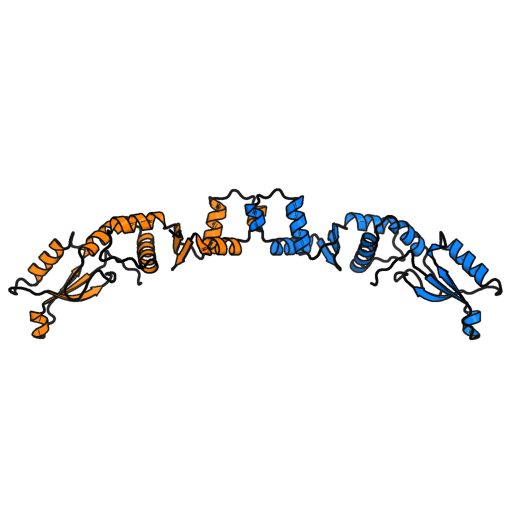80 SER B N 1
ATOM 2130 C CA . SER B 1 80 ? 2.645 41.281 22.281 1 96.19 80 SER B CA 1
ATOM 2131 C C . SER B 1 80 ? 2.533 40.219 21.203 1 96.19 80 SER B C 1
ATOM 2133 O O . SER B 1 80 ? 3.521 39.906 20.531 1 96.19 80 SER B O 1
ATOM 2135 N N . LEU B 1 81 ? 1.325 39.719 21.062 1 96.75 81 LEU B N 1
ATOM 2136 C CA . LEU B 1 81 ? 1.078 38.688 20.062 1 96.75 81 LEU B CA 1
ATOM 2137 C C . LEU B 1 81 ? 1.256 39.25 18.656 1 96.75 81 LEU B C 1
ATOM 2139 O O . LEU B 1 81 ? 1.913 38.625 17.812 1 96.75 81 LEU B O 1
ATOM 2143 N N . ARG B 1 82 ? 0.657 40.406 18.406 1 95.94 82 ARG B N 1
ATOM 2144 C CA . ARG B 1 82 ? 0.804 41.062 17.125 1 95.94 82 ARG B CA 1
ATOM 2145 C C . ARG B 1 82 ? 2.275 41.219 16.75 1 95.94 82 ARG B C 1
ATOM 2147 O O . ARG B 1 82 ? 2.678 40.906 15.633 1 95.94 82 ARG B O 1
ATOM 2154 N N . ASP B 1 83 ? 3.059 41.625 17.688 1 96.19 83 ASP B N 1
ATOM 2155 C CA . ASP B 1 83 ? 4.48 41.875 17.453 1 96.19 83 ASP B CA 1
ATOM 2156 C C . ASP B 1 83 ? 5.215 40.531 17.234 1 96.19 83 ASP B C 1
ATOM 2158 O O . ASP B 1 83 ? 6.117 40.469 16.391 1 96.19 83 ASP B O 1
ATOM 2162 N N . ALA B 1 84 ? 4.828 39.531 18.016 1 96.62 84 ALA B N 1
ATOM 2163 C CA . ALA B 1 84 ? 5.504 38.25 17.969 1 96.62 84 ALA B CA 1
ATOM 2164 C C . ALA B 1 84 ? 5.289 37.562 16.609 1 96.62 84 ALA B C 1
ATOM 2166 O O . ALA B 1 84 ? 6.184 36.906 16.094 1 96.62 84 ALA B O 1
ATOM 2167 N N . VAL B 1 85 ? 4.102 37.781 15.977 1 96.62 85 VAL B N 1
ATOM 2168 C CA . VAL B 1 85 ? 3.787 37.062 14.75 1 96.62 85 VAL B CA 1
ATOM 2169 C C . VAL B 1 85 ? 4.145 37.906 13.531 1 96.62 85 VAL B C 1
ATOM 2171 O O . VAL B 1 85 ? 3.975 37.5 12.391 1 96.62 85 VAL B O 1
ATOM 2174 N N . GLU B 1 86 ? 4.68 39.062 13.789 1 93.19 86 GLU B N 1
ATOM 2175 C CA . GLU B 1 86 ? 4.914 40.031 12.727 1 93.19 86 GLU B CA 1
ATOM 2176 C C . GLU B 1 86 ? 5.875 39.469 11.68 1 93.19 86 GLU B C 1
ATOM 2178 O O . GLU B 1 86 ? 5.734 39.781 10.484 1 93.19 86 GLU B O 1
ATOM 2183 N N . ASP B 1 87 ? 6.801 38.625 12.062 1 93.94 87 ASP B N 1
ATOM 2184 C CA . ASP B 1 87 ? 7.82 38.094 11.156 1 93.94 87 ASP B CA 1
ATOM 2185 C C . ASP B 1 87 ? 7.336 36.844 10.438 1 93.94 87 ASP B C 1
ATOM 2187 O O . ASP B 1 87 ? 8.008 36.344 9.539 1 93.94 87 ASP B O 1
ATOM 2191 N N . LEU B 1 88 ? 6.199 36.375 10.852 1 96.44 88 LEU B N 1
ATOM 2192 C CA . LEU B 1 88 ? 5.605 35.219 10.164 1 96.44 88 LEU B CA 1
ATOM 2193 C C . LEU B 1 88 ? 4.938 35.656 8.867 1 96.44 88 LEU B C 1
ATOM 2195 O O . LEU B 1 88 ? 4.363 36.75 8.797 1 96.44 88 LEU B O 1
ATOM 2199 N N . SER B 1 89 ? 5.086 34.844 7.828 1 95.94 89 SER B N 1
ATOM 2200 C CA . SER B 1 89 ? 4.309 35.094 6.613 1 95.94 89 SER B CA 1
ATOM 2201 C C . SER B 1 89 ? 2.811 34.969 6.887 1 95.94 89 SER B C 1
ATOM 2203 O O . SER B 1 89 ? 2.4 34.5 7.938 1 95.94 89 SER B O 1
ATOM 2205 N N . ASP B 1 90 ? 2.033 35.469 5.945 1 93.25 90 ASP B N 1
ATOM 2206 C CA . ASP B 1 90 ? 0.583 35.375 6.078 1 93.25 90 ASP B CA 1
ATOM 2207 C C . ASP B 1 90 ? 0.15 33.906 6.301 1 93.25 90 ASP B C 1
ATOM 2209 O O . ASP B 1 90 ? -0.69 33.656 7.16 1 93.25 90 ASP B O 1
ATOM 2213 N N . THR B 1 91 ? 0.777 33.031 5.574 1 96.25 91 THR B N 1
ATOM 2214 C CA . THR B 1 91 ? 0.451 31.609 5.684 1 96.25 91 THR B CA 1
ATOM 2215 C C . THR B 1 91 ? 0.845 31.078 7.055 1 96.25 91 THR B C 1
ATOM 2217 O O . THR B 1 91 ? 0.087 30.328 7.676 1 96.25 91 THR B O 1
ATOM 2220 N N . GLU B 1 92 ? 1.974 31.516 7.48 1 97.5 92 GLU B N 1
ATOM 2221 C CA . GLU B 1 92 ? 2.441 31.062 8.789 1 97.5 92 GLU B CA 1
ATOM 2222 C C . GLU B 1 92 ? 1.555 31.594 9.906 1 97.5 92 GLU B C 1
ATOM 2224 O O . GLU B 1 92 ? 1.341 30.922 10.914 1 97.5 92 GLU B O 1
ATOM 2229 N N . GLN B 1 93 ? 1.058 32.781 9.766 1 96.38 93 GLN B N 1
ATOM 2230 C CA . GLN B 1 93 ? 0.154 33.344 10.773 1 96.38 93 GLN B CA 1
ATOM 2231 C C . GLN B 1 93 ? -1.146 32.531 10.836 1 96.38 93 GLN B C 1
ATOM 2233 O O . GLN B 1 93 ? -1.645 32.25 11.93 1 96.38 93 GLN B O 1
ATOM 2238 N N . GLU B 1 94 ? -1.626 32.219 9.664 1 95.75 94 GLU B N 1
ATOM 2239 C CA . GLU B 1 94 ? -2.812 31.375 9.641 1 95.75 94 GLU B CA 1
ATOM 2240 C C . GLU B 1 94 ? -2.557 30.047 10.352 1 95.75 94 GLU B C 1
ATOM 2242 O O . GLU B 1 94 ? -3.359 29.625 11.18 1 95.75 94 GLU B O 1
ATOM 2247 N N . ALA B 1 95 ? -1.438 29.469 10.039 1 98 95 ALA B N 1
ATOM 2248 C CA . ALA B 1 95 ? -1.063 28.188 10.664 1 98 95 ALA B CA 1
ATOM 2249 C C . ALA B 1 95 ? -0.937 28.344 12.18 1 98 95 ALA B C 1
ATOM 2251 O O . ALA B 1 95 ? -1.323 27.438 12.93 1 98 95 ALA B O 1
ATOM 2252 N N . PHE B 1 96 ? -0.383 29.469 12.586 1 97.75 96 PHE B N 1
ATOM 2253 C CA . PHE B 1 96 ? -0.188 29.734 14.008 1 97.75 96 PHE B CA 1
ATOM 2254 C C . PHE B 1 96 ? -1.518 29.719 14.75 1 97.75 96 PHE B C 1
ATOM 2256 O O . PHE B 1 96 ? -1.635 29.109 15.812 1 97.75 96 PHE B O 1
ATOM 2263 N N . PHE B 1 97 ? -2.508 30.359 14.258 1 95.38 97 PHE B N 1
ATOM 2264 C CA . PHE B 1 97 ? -3.785 30.438 14.953 1 95.38 97 PHE B CA 1
ATOM 2265 C C . PHE B 1 97 ? -4.512 29.094 14.914 1 95.38 97 PHE B C 1
ATOM 2267 O O . PHE B 1 97 ? -5.215 28.734 15.859 1 95.38 97 PHE B O 1
ATOM 2274 N N . VAL B 1 98 ? -4.363 28.297 13.828 1 96.88 98 VAL B N 1
ATOM 2275 C CA . VAL B 1 98 ? -4.891 26.938 13.781 1 96.88 98 VAL B CA 1
ATOM 2276 C C . VAL B 1 98 ? -4.254 26.094 14.891 1 96.88 98 VAL B C 1
ATOM 2278 O O . VAL B 1 98 ? -4.949 25.391 15.625 1 96.88 98 VAL B O 1
ATOM 2281 N N . TRP B 1 99 ? -2.965 26.25 15 1 98 99 TRP B N 1
ATOM 2282 C CA . TRP B 1 99 ? -2.189 25.547 16.016 1 98 99 TRP B CA 1
ATOM 2283 C C . TRP B 1 99 ? -2.643 25.938 17.406 1 98 99 TRP B C 1
ATOM 2285 O O . TRP B 1 99 ? -2.861 25.062 18.266 1 98 99 TRP B O 1
ATOM 2295 N N . CYS B 1 100 ? -2.83 27.172 17.703 1 96.56 100 CYS B N 1
ATOM 2296 C CA . CYS B 1 100 ? -3.281 27.656 19 1 96.56 100 CYS B CA 1
ATOM 2297 C C . CYS B 1 100 ? -4.648 27.094 19.344 1 96.56 100 CYS B C 1
ATOM 2299 O O . CYS B 1 100 ? -4.883 26.688 20.484 1 96.56 100 CYS B O 1
ATOM 2301 N N . ASN B 1 101 ? -5.512 27.156 18.375 1 94.62 101 ASN B N 1
ATOM 2302 C CA . ASN B 1 101 ? -6.871 26.656 18.594 1 94.62 101 ASN B CA 1
ATOM 2303 C C . ASN B 1 101 ? -6.887 25.172 18.906 1 94.62 101 ASN B C 1
ATOM 2305 O O . ASN B 1 101 ? -7.535 24.734 19.859 1 94.62 101 ASN B O 1
ATOM 2309 N N . TYR B 1 102 ? -6.176 24.453 18.109 1 95.12 102 TYR B N 1
ATOM 2310 C CA . TYR B 1 102 ? -6.141 23 18.266 1 95.12 102 TYR B CA 1
ATOM 2311 C C . TYR B 1 102 ? -5.621 22.625 19.641 1 95.12 102 TYR B C 1
ATOM 2313 O O . TYR B 1 102 ? -6.164 21.719 20.297 1 95.12 102 TYR B O 1
ATOM 2321 N N . LYS B 1 103 ? -4.586 23.344 20.109 1 95.56 103 LYS B N 1
ATOM 2322 C CA . LYS B 1 103 ? -3.947 23.016 21.391 1 95.56 103 LYS B CA 1
ATOM 2323 C C . LYS B 1 103 ? -4.633 23.75 22.547 1 95.56 103 LYS B C 1
ATOM 2325 O O . LYS B 1 103 ? -4.191 23.656 23.688 1 95.56 103 LYS B O 1
ATOM 2330 N N . SER B 1 104 ? -5.645 24.484 22.266 1 94.94 104 SER B N 1
ATOM 2331 C CA . SER B 1 104 ? -6.426 25.234 23.25 1 94.94 104 SER B CA 1
ATOM 2332 C C . SER B 1 104 ? -5.535 26.125 24.094 1 94.94 104 SER B C 1
ATOM 2334 O O . SER B 1 104 ? -5.613 26.109 25.328 1 94.94 104 SER B O 1
ATOM 2336 N N . HIS B 1 105 ? -4.699 26.844 23.438 1 95.19 105 HIS B N 1
ATOM 2337 C CA . HIS B 1 105 ? -3.85 27.797 24.141 1 95.19 105 HIS B CA 1
ATOM 2338 C C . HIS B 1 105 ? -4.648 29 24.609 1 95.19 105 HIS B C 1
ATOM 2340 O O . HIS B 1 105 ? -5.562 29.453 23.906 1 95.19 105 HIS B O 1
ATOM 2346 N N . ASP B 1 106 ? -4.242 29.484 25.75 1 94.62 106 ASP B N 1
ATOM 2347 C CA . ASP B 1 106 ? -4.836 30.719 26.266 1 94.62 106 ASP B CA 1
ATOM 2348 C C . ASP B 1 106 ? -4.055 31.938 25.812 1 94.62 106 ASP B C 1
ATOM 2350 O O . ASP B 1 106 ? -3.086 32.344 26.453 1 94.62 106 ASP B O 1
ATOM 2354 N N . LEU B 1 107 ? -4.48 32.625 24.797 1 94.38 107 LEU B N 1
ATOM 2355 C CA . LEU B 1 107 ? -3.785 33.75 24.156 1 94.38 107 LEU B CA 1
ATOM 2356 C C . LEU B 1 107 ? -3.746 34.969 25.062 1 94.38 107 LEU B C 1
ATOM 2358 O O . LEU B 1 107 ? -2.891 35.844 24.906 1 94.38 107 LEU B O 1
ATOM 2362 N N . GLY B 1 108 ? -4.645 35 26 1 92.44 108 GLY B N 1
ATOM 2363 C CA . GLY B 1 108 ? -4.703 36.125 26.922 1 92.44 108 GLY B CA 1
ATOM 2364 C C . GLY B 1 108 ? -3.703 36.031 28.047 1 92.44 108 GLY B C 1
ATOM 2365 O O . GLY B 1 108 ? -3.352 37.031 28.672 1 92.44 108 GLY B O 1
ATOM 2366 N N . GLU B 1 109 ? -3.195 34.844 28.344 1 92.44 109 GLU B N 1
ATOM 2367 C CA . GLU B 1 109 ? -2.387 34.625 29.531 1 92.44 109 GLU B CA 1
ATOM 2368 C C . GLU B 1 109 ? -0.986 34.125 29.172 1 92.44 109 GLU B C 1
ATOM 2370 O O . GLU B 1 109 ? -0.012 34.469 29.844 1 92.44 109 GLU B O 1
ATOM 2375 N N . GLU B 1 110 ? -0.867 33.406 28.125 1 96.12 110 GLU B N 1
ATOM 2376 C CA . GLU B 1 110 ? 0.413 32.812 27.781 1 96.12 110 GLU B CA 1
ATOM 2377 C C . GLU B 1 110 ? 1.342 33.812 27.109 1 96.12 110 GLU B C 1
ATOM 2379 O O . GLU B 1 110 ? 0.88 34.719 26.453 1 96.12 110 GLU B O 1
ATOM 2384 N N . ASP B 1 111 ? 2.682 33.625 27.312 1 97.62 111 ASP B N 1
ATOM 2385 C CA . ASP B 1 111 ? 3.686 34.5 26.719 1 97.62 111 ASP B CA 1
ATOM 2386 C C . ASP B 1 111 ? 3.707 34.344 25.203 1 97.62 111 ASP B C 1
ATOM 2388 O O . ASP B 1 111 ? 3.906 33.25 24.672 1 97.62 111 ASP B O 1
ATOM 2392 N N . ALA B 1 112 ? 3.584 35.469 24.516 1 96.5 112 ALA B N 1
ATOM 2393 C CA . ALA B 1 112 ? 3.449 35.469 23.062 1 96.5 112 ALA B CA 1
ATOM 2394 C C . ALA B 1 112 ? 4.699 34.906 22.391 1 96.5 112 ALA B C 1
ATOM 2396 O O . ALA B 1 112 ? 4.602 34.156 21.438 1 96.5 112 ALA B O 1
ATOM 2397 N N . ASP B 1 113 ? 5.871 35.25 22.875 1 97.56 113 ASP B N 1
ATOM 2398 C CA . ASP B 1 113 ? 7.117 34.781 22.281 1 97.56 113 ASP B CA 1
ATOM 2399 C C . ASP B 1 113 ? 7.273 33.281 22.469 1 97.56 113 ASP B C 1
ATOM 2401 O O . ASP B 1 113 ? 7.766 32.594 21.562 1 97.56 113 ASP B O 1
ATOM 2405 N N . ASP B 1 114 ? 6.848 32.812 23.609 1 98.12 114 ASP B N 1
ATOM 2406 C CA . ASP B 1 114 ? 6.895 31.375 23.859 1 98.12 114 ASP B CA 1
ATOM 2407 C C . ASP B 1 114 ? 5.973 30.609 22.922 1 98.12 114 ASP B C 1
ATOM 2409 O O . ASP B 1 114 ? 6.34 29.547 22.391 1 98.12 114 ASP B O 1
ATOM 2413 N N . LEU B 1 115 ? 4.801 31.219 22.719 1 97.75 115 LEU B N 1
ATOM 2414 C CA . LEU B 1 115 ? 3.844 30.578 21.812 1 97.75 115 LEU B CA 1
ATOM 2415 C C . LEU B 1 115 ? 4.418 30.469 20.406 1 97.75 115 LEU B C 1
ATOM 2417 O O . LEU B 1 115 ? 4.352 29.406 19.781 1 97.75 115 LEU B O 1
ATOM 2421 N N . VAL B 1 116 ? 4.988 31.531 19.953 1 98 116 VAL B N 1
ATOM 2422 C CA . VAL B 1 116 ? 5.523 31.547 18.594 1 98 116 VAL B CA 1
ATOM 2423 C C . VAL B 1 116 ? 6.715 30.594 18.5 1 98 116 VAL B C 1
ATOM 2425 O O . VAL B 1 116 ? 6.871 29.891 17.5 1 98 116 VAL B O 1
ATOM 2428 N N . ARG B 1 117 ? 7.508 30.578 19.547 1 98 117 ARG B N 1
ATOM 2429 C CA . ARG B 1 117 ? 8.641 29.672 19.578 1 98 117 ARG B CA 1
ATOM 2430 C C . ARG B 1 117 ? 8.18 28.219 19.5 1 98 117 ARG B C 1
ATOM 2432 O O . ARG B 1 117 ? 8.688 27.438 18.688 1 98 117 ARG B O 1
ATOM 2439 N N . ASP B 1 118 ? 7.246 27.844 20.328 1 98.19 118 ASP B N 1
ATOM 2440 C CA . ASP B 1 118 ? 6.723 26.484 20.344 1 98.19 118 ASP B CA 1
ATOM 2441 C C . ASP B 1 118 ? 6.07 26.125 19 1 98.19 118 ASP B C 1
ATOM 2443 O O . ASP B 1 118 ? 6.227 25 18.516 1 98.19 118 ASP B O 1
ATOM 2447 N N . PHE B 1 119 ? 5.363 27.094 18.469 1 98.38 119 PHE B N 1
ATOM 2448 C CA . PHE B 1 119 ? 4.766 26.922 17.156 1 98.38 119 PHE B CA 1
ATOM 2449 C C . PHE B 1 119 ? 5.828 26.594 16.109 1 98.38 119 PHE B C 1
ATOM 2451 O O . PHE B 1 119 ? 5.684 25.625 15.352 1 98.38 119 PHE B O 1
ATOM 2458 N N . ARG B 1 120 ? 6.848 27.375 16.109 1 98.12 120 ARG B N 1
ATOM 2459 C CA . ARG B 1 120 ? 7.898 27.188 15.109 1 98.12 120 ARG B CA 1
ATOM 2460 C C . ARG B 1 120 ? 8.547 25.812 15.242 1 98.12 120 ARG B C 1
ATOM 2462 O O . ARG B 1 120 ? 8.945 25.219 14.242 1 98.12 120 ARG B O 1
ATOM 2469 N N . ASP B 1 121 ? 8.641 25.297 16.422 1 98.19 121 ASP B N 1
ATOM 2470 C CA . ASP B 1 121 ? 9.227 23.984 16.688 1 98.19 121 ASP B CA 1
ATOM 2471 C C . ASP B 1 121 ? 8.344 22.875 16.125 1 98.19 121 ASP B C 1
ATOM 2473 O O . ASP B 1 121 ? 8.844 21.797 15.773 1 98.19 121 ASP B O 1
ATOM 2477 N N . GLU B 1 122 ? 7.051 23.109 16.047 1 98.62 122 GLU B N 1
ATOM 2478 C CA . GLU B 1 122 ? 6.117 22.031 15.727 1 98.62 122 GLU B CA 1
ATOM 2479 C C . GLU B 1 122 ? 5.605 22.156 14.289 1 98.62 122 GLU B C 1
ATOM 2481 O O . GLU B 1 122 ? 5.16 21.156 13.703 1 98.62 122 GLU B O 1
ATOM 2486 N N . TYR B 1 123 ? 5.688 23.359 13.719 1 98.75 123 TYR B N 1
ATOM 2487 C CA . TYR B 1 123 ? 5.129 23.609 12.398 1 98.75 123 TYR B CA 1
ATOM 2488 C C . TYR B 1 123 ? 5.961 22.938 11.312 1 98.75 123 TYR B C 1
ATOM 2490 O O . TYR B 1 123 ? 7.184 23.094 11.273 1 98.75 123 TYR B O 1
ATOM 2498 N N . GLN B 1 124 ? 5.262 22.156 10.43 1 98.5 124 GLN B N 1
ATOM 2499 C CA . GLN B 1 124 ? 5.969 21.422 9.391 1 98.5 124 GLN B CA 1
ATOM 2500 C C . GLN B 1 124 ? 5.699 22.016 8.008 1 98.5 124 GLN B C 1
ATOM 2502 O O . GLN B 1 124 ? 6.477 21.797 7.074 1 98.5 124 GLN B O 1
ATOM 2507 N N . GLY B 1 125 ? 4.461 22.688 7.824 1 98.38 125 GLY B N 1
ATOM 2508 C CA . GLY B 1 125 ? 4.156 23.266 6.531 1 98.38 125 GLY B CA 1
ATOM 2509 C C . GLY B 1 125 ? 2.729 23.016 6.082 1 98.38 125 GLY B C 1
ATOM 2510 O O . GLY B 1 125 ? 1.893 22.562 6.871 1 98.38 125 GLY B O 1
ATOM 2511 N N . GLU B 1 126 ? 2.475 23.516 4.855 1 98.62 126 GLU B N 1
ATOM 2512 C CA . GLU B 1 126 ? 1.168 23.359 4.219 1 98.62 126 GLU B CA 1
ATOM 2513 C C . GLU B 1 126 ? 1.167 22.188 3.232 1 98.62 126 GLU B C 1
ATOM 2515 O O . GLU B 1 126 ? 2.094 22.047 2.434 1 98.62 126 GLU B O 1
ATOM 2520 N N . TYR B 1 127 ? 0.116 21.328 3.316 1 98.69 127 TYR B N 1
ATOM 2521 C CA . TYR B 1 127 ? 0.003 20.156 2.457 1 98.69 127 TYR B CA 1
ATOM 2522 C C . TYR B 1 127 ? -1.45 19.891 2.084 1 98.69 127 TYR B C 1
ATOM 2524 O O . TYR B 1 127 ? -2.365 20.297 2.807 1 98.69 127 TYR B O 1
ATOM 2532 N N . ASP B 1 128 ? -1.644 19.219 0.956 1 98.5 128 ASP B N 1
ATOM 2533 C CA . ASP B 1 128 ? -2.994 18.906 0.494 1 98.5 128 ASP B CA 1
ATOM 2534 C C . ASP B 1 128 ? -3.688 17.922 1.429 1 98.5 128 ASP B C 1
ATOM 2536 O O . ASP B 1 128 ? -4.895 18.016 1.659 1 98.5 128 ASP B O 1
ATOM 2540 N N . ASP B 1 129 ? -2.996 17 1.902 1 98.5 129 ASP B N 1
ATOM 2541 C CA . ASP B 1 129 ? -3.484 15.984 2.832 1 98.5 129 ASP B CA 1
ATOM 2542 C C . ASP B 1 129 ? -2.326 15.266 3.514 1 98.5 129 ASP B C 1
ATOM 2544 O O . ASP B 1 129 ? -1.16 15.586 3.279 1 98.5 129 ASP B O 1
ATOM 2548 N N . GLU B 1 130 ? -2.629 14.352 4.371 1 98.69 130 GLU B N 1
ATOM 2549 C CA . GLU B 1 130 ? -1.634 13.609 5.145 1 98.69 130 GLU B CA 1
ATOM 2550 C C . GLU B 1 130 ? -0.697 12.828 4.23 1 98.69 130 GLU B C 1
ATOM 2552 O O . GLU B 1 130 ? 0.506 12.75 4.488 1 98.69 130 GLU B O 1
ATOM 2557 N N . GLU B 1 131 ? -1.175 12.242 3.16 1 98.81 131 GLU B N 1
ATOM 2558 C CA . GLU B 1 131 ? -0.352 11.469 2.234 1 98.81 131 GLU B CA 1
ATOM 2559 C C . GLU B 1 131 ? 0.667 12.359 1.528 1 98.81 131 GLU B C 1
ATOM 2561 O O . GLU B 1 131 ? 1.796 11.938 1.271 1 98.81 131 GLU B O 1
ATOM 2566 N N . ASP B 1 132 ? 0.204 13.531 1.129 1 98.69 132 ASP B N 1
ATOM 2567 C CA . ASP B 1 132 ? 1.116 14.5 0.529 1 98.69 132 ASP B CA 1
ATOM 2568 C C . ASP B 1 132 ? 2.326 14.742 1.428 1 98.69 132 ASP B C 1
ATOM 2570 O O . ASP B 1 132 ? 3.461 14.789 0.951 1 98.69 132 ASP B O 1
ATOM 2574 N N . PHE B 1 133 ? 2.119 14.844 2.697 1 98.81 133 PHE B N 1
ATOM 2575 C CA . PHE B 1 133 ? 3.193 15.023 3.666 1 98.81 133 PHE B CA 1
ATOM 2576 C C . PHE B 1 133 ? 4.09 13.797 3.723 1 98.81 133 PHE B C 1
ATOM 2578 O O . PHE B 1 133 ? 5.316 13.914 3.764 1 98.81 133 PHE B O 1
ATOM 2585 N N . ALA B 1 134 ? 3.49 12.656 3.734 1 98.69 134 ALA B N 1
ATOM 2586 C CA . ALA B 1 134 ? 4.25 11.406 3.74 1 98.69 134 ALA B CA 1
ATOM 2587 C C . ALA B 1 134 ? 5.176 11.32 2.533 1 98.69 134 ALA B C 1
ATOM 2589 O O . ALA B 1 134 ? 6.324 10.883 2.652 1 98.69 134 ALA B O 1
ATOM 2590 N N . TYR B 1 135 ? 4.68 11.703 1.354 1 98.56 135 TYR B N 1
ATOM 2591 C CA . TYR B 1 135 ? 5.5 11.734 0.148 1 98.56 135 TYR B CA 1
ATOM 2592 C C . TYR B 1 135 ? 6.746 12.586 0.357 1 98.56 135 TYR B C 1
ATOM 2594 O O . TYR B 1 135 ? 7.852 12.18 -0.001 1 98.56 135 TYR B O 1
ATOM 2602 N N . GLU B 1 136 ? 6.527 13.758 0.954 1 98.12 136 GLU B N 1
ATOM 2603 C CA . GLU B 1 136 ? 7.637 14.68 1.19 1 98.12 136 GLU B CA 1
ATOM 2604 C C . GLU B 1 136 ? 8.672 14.07 2.131 1 98.12 136 GLU B C 1
ATOM 2606 O O . GLU B 1 136 ? 9.875 14.195 1.907 1 98.12 136 GLU B O 1
ATOM 2611 N N . ILE B 1 137 ? 8.164 13.438 3.189 1 98.06 137 ILE B N 1
ATOM 2612 C CA . ILE B 1 137 ? 9.07 12.812 4.148 1 98.06 137 ILE B CA 1
ATOM 2613 C C . ILE B 1 137 ? 9.945 11.781 3.439 1 98.06 137 ILE B C 1
ATOM 2615 O O . ILE B 1 137 ? 11.164 11.773 3.602 1 98.06 137 ILE B O 1
ATOM 2619 N N . ILE B 1 138 ? 9.344 10.875 2.637 1 98.25 138 ILE B N 1
ATOM 2620 C CA . ILE B 1 138 ? 10.07 9.82 1.946 1 98.25 138 ILE B CA 1
ATOM 2621 C C . ILE B 1 138 ? 11.07 10.438 0.97 1 98.25 138 ILE B C 1
ATOM 2623 O O . ILE B 1 138 ? 12.227 10 0.895 1 98.25 138 ILE B O 1
ATOM 2627 N N . GLU B 1 139 ? 10.688 11.492 0.248 1 97.19 139 GLU B N 1
ATOM 2628 C CA . GLU B 1 139 ? 11.523 12.125 -0.764 1 97.19 139 GLU B CA 1
ATOM 2629 C C . GLU B 1 139 ? 12.703 12.852 -0.125 1 97.19 139 GLU B C 1
ATOM 2631 O O . GLU B 1 139 ? 13.82 12.82 -0.649 1 97.19 139 GLU B O 1
ATOM 2636 N N . GLU B 1 140 ? 12.555 13.43 1.016 1 96 140 GLU B N 1
ATOM 2637 C CA . GLU B 1 140 ? 13.562 14.32 1.579 1 96 140 GLU B CA 1
ATOM 2638 C C . GLU B 1 140 ? 14.383 13.617 2.658 1 96 140 GLU B C 1
ATOM 2640 O O . GLU B 1 140 ? 15.547 13.953 2.887 1 96 140 GLU B O 1
ATOM 2645 N N . CYS B 1 141 ? 13.805 12.688 3.299 1 94.31 141 CYS B N 1
ATOM 2646 C CA . CYS B 1 141 ? 14.445 12.18 4.504 1 94.31 141 CYS B CA 1
ATOM 2647 C C . CYS B 1 141 ? 14.953 10.758 4.289 1 94.31 141 CYS B C 1
ATOM 2649 O O . CYS B 1 141 ? 15.758 10.25 5.082 1 94.31 141 CYS B O 1
ATOM 2651 N N . TYR B 1 142 ? 14.406 10.039 3.285 1 95 142 TYR B N 1
ATOM 2652 C CA . TYR B 1 142 ? 14.828 8.664 3.055 1 95 142 TYR B CA 1
ATOM 2653 C C . TYR B 1 142 ? 15.445 8.508 1.67 1 95 142 TYR B C 1
ATOM 2655 O O . TYR B 1 142 ? 15.047 9.188 0.724 1 95 142 TYR B O 1
ATOM 2663 N N . ASP B 1 143 ? 16.453 7.754 1.576 1 93.75 143 ASP B N 1
ATOM 2664 C CA . ASP B 1 143 ? 17.125 7.438 0.313 1 93.75 143 ASP B CA 1
ATOM 2665 C C . ASP B 1 143 ? 16.703 6.059 -0.197 1 93.75 143 ASP B C 1
ATOM 2667 O O . ASP B 1 143 ? 17.516 5.145 -0.273 1 93.75 143 ASP B O 1
ATOM 2671 N N . LEU B 1 144 ? 15.438 5.996 -0.615 1 95.94 144 LEU B N 1
ATOM 2672 C CA . LEU B 1 144 ? 14.906 4.742 -1.143 1 95.94 144 LEU B CA 1
ATOM 2673 C C . LEU B 1 144 ? 15.109 4.66 -2.652 1 95.94 144 LEU B C 1
ATOM 2675 O O . LEU B 1 144 ? 15.016 5.672 -3.352 1 95.94 144 LEU B O 1
ATOM 2679 N N . PRO B 1 145 ? 15.438 3.445 -3.137 1 94.81 145 PRO B N 1
ATOM 2680 C CA . PRO B 1 145 ? 15.477 3.293 -4.594 1 94.81 145 PRO B CA 1
ATOM 2681 C C . PRO B 1 145 ? 14.133 3.596 -5.25 1 94.81 145 PRO B C 1
ATOM 2683 O O . PRO B 1 145 ? 13.086 3.451 -4.617 1 94.81 145 PRO B O 1
ATOM 2686 N N . GLU B 1 146 ? 14.195 3.975 -6.535 1 96 146 GLU B N 1
ATOM 2687 C CA . GLU B 1 146 ? 12.992 4.352 -7.27 1 96 146 GLU B CA 1
ATOM 2688 C C . GLU B 1 146 ? 11.969 3.221 -7.266 1 96 146 GLU B C 1
ATOM 2690 O O . GLU B 1 146 ? 10.766 3.463 -7.133 1 96 146 GLU B O 1
ATOM 2695 N N . PHE B 1 147 ? 12.43 1.973 -7.418 1 96.69 147 PHE B N 1
ATOM 2696 C CA . PHE B 1 147 ? 11.562 0.805 -7.391 1 96.69 147 PHE B CA 1
ATOM 2697 C C . PHE B 1 147 ? 10.766 0.749 -6.086 1 96.69 147 PHE B C 1
ATOM 2699 O O . PHE B 1 147 ? 9.547 0.574 -6.102 1 96.69 147 PHE B O 1
ATOM 2706 N N . ALA B 1 148 ? 11.406 0.973 -4.992 1 97.19 148 ALA B N 1
ATOM 2707 C CA . ALA B 1 148 ? 10.758 0.929 -3.684 1 97.19 148 ALA B CA 1
ATOM 2708 C C . ALA B 1 148 ? 9.758 2.072 -3.529 1 97.19 148 ALA B C 1
ATOM 2710 O O . ALA B 1 148 ? 8.68 1.889 -2.967 1 97.19 148 ALA B O 1
ATOM 2711 N N . LYS B 1 149 ? 10.047 3.242 -4.027 1 97.56 149 LYS B N 1
ATOM 2712 C CA . LYS B 1 149 ? 9.148 4.391 -3.951 1 97.56 149 LYS B CA 1
ATOM 2713 C C . LYS B 1 149 ? 7.875 4.145 -4.754 1 97.56 149 LYS B C 1
ATOM 2715 O O . LYS B 1 149 ? 6.785 4.559 -4.344 1 97.56 149 LYS B O 1
ATOM 2720 N N . THR B 1 150 ? 8.086 3.506 -5.906 1 97.69 150 THR B N 1
ATOM 2721 C CA . THR B 1 150 ? 6.957 3.211 -6.785 1 97.69 150 THR B CA 1
ATOM 2722 C C . THR B 1 150 ? 5.918 2.354 -6.066 1 97.69 150 THR B C 1
ATOM 2724 O O . THR B 1 150 ? 4.715 2.541 -6.25 1 97.69 150 THR B O 1
ATOM 2727 N N . TYR B 1 151 ? 6.383 1.416 -5.223 1 98.38 151 TYR B N 1
ATOM 2728 C CA . TYR B 1 151 ? 5.473 0.492 -4.555 1 98.38 151 TYR B CA 1
ATOM 2729 C C . TYR B 1 151 ? 5.406 0.776 -3.061 1 98.38 151 TYR B C 1
ATOM 2731 O O . TYR B 1 151 ? 5.051 -0.1 -2.271 1 98.38 151 TYR B O 1
ATOM 2739 N N . PHE B 1 152 ? 5.785 1.981 -2.643 1 98.62 152 PHE B N 1
ATOM 2740 C CA . PHE B 1 152 ? 5.68 2.367 -1.24 1 98.62 152 PHE B CA 1
ATOM 2741 C C . PHE B 1 152 ? 4.23 2.656 -0.865 1 98.62 152 PHE B C 1
ATOM 2743 O O . PHE B 1 152 ? 3.521 3.35 -1.597 1 98.62 152 PHE B O 1
ATOM 2750 N N . ASP B 1 153 ? 3.789 2.125 0.266 1 98.69 153 ASP B N 1
ATOM 2751 C CA . ASP B 1 153 ? 2.432 2.367 0.746 1 98.69 153 ASP B CA 1
ATOM 2752 C C . ASP B 1 153 ? 2.352 3.68 1.523 1 98.69 153 ASP B C 1
ATOM 2754 O O . ASP B 1 153 ? 2.299 3.674 2.756 1 98.69 153 ASP B O 1
ATOM 2758 N N . TYR B 1 154 ? 2.207 4.734 0.82 1 98.62 154 TYR B N 1
ATOM 2759 C CA . TYR B 1 154 ? 2.205 6.074 1.402 1 98.62 154 TYR B CA 1
ATOM 2760 C C . TYR B 1 154 ? 1 6.273 2.312 1 98.62 154 TYR B C 1
ATOM 2762 O O . TYR B 1 154 ? 1.08 6.988 3.312 1 98.62 154 TYR B O 1
ATOM 2770 N N . GLU B 1 155 ? -0.09 5.715 1.944 1 98.44 155 GLU B N 1
ATOM 2771 C CA . GLU B 1 155 ? -1.286 5.82 2.775 1 98.44 155 GLU B CA 1
ATOM 2772 C C . GLU B 1 155 ? -1.062 5.195 4.148 1 98.44 155 GLU B C 1
ATOM 2774 O O . GLU B 1 155 ? -1.349 5.82 5.172 1 98.44 155 GLU B O 1
ATOM 2779 N N . LYS B 1 156 ? -0.555 3.904 4.113 1 98.38 156 LYS B N 1
ATOM 2780 C CA . LYS B 1 156 ? -0.262 3.217 5.367 1 98.38 156 LYS B CA 1
ATOM 2781 C C . LYS B 1 156 ? 0.771 3.988 6.188 1 98.38 156 LYS B C 1
ATOM 2783 O O . LYS B 1 156 ? 0.634 4.117 7.406 1 98.38 156 LYS B O 1
ATOM 2788 N N . PHE B 1 157 ? 1.765 4.488 5.523 1 98.62 157 PHE B N 1
ATOM 2789 C CA . PHE B 1 157 ? 2.824 5.246 6.184 1 98.62 157 PHE B CA 1
ATOM 2790 C C . PHE B 1 157 ? 2.275 6.531 6.789 1 98.62 157 PHE B C 1
ATOM 2792 O O . PHE B 1 157 ? 2.578 6.863 7.938 1 98.62 157 PHE B O 1
ATOM 2799 N N . ALA B 1 158 ? 1.452 7.242 6.051 1 98.75 158 ALA B N 1
ATOM 2800 C CA . ALA B 1 158 ? 0.819 8.461 6.559 1 98.75 158 ALA B CA 1
ATOM 2801 C C . ALA B 1 158 ? -0.013 8.164 7.805 1 98.75 158 ALA B C 1
ATOM 2803 O O . ALA B 1 158 ? 0.066 8.891 8.797 1 98.75 158 ALA B O 1
ATOM 2804 N N . ARG B 1 159 ? -0.798 7.141 7.707 1 98.56 159 ARG B N 1
ATOM 2805 C CA . ARG B 1 159 ? -1.614 6.762 8.852 1 98.56 159 ARG B CA 1
ATOM 2806 C C . ARG B 1 159 ? -0.755 6.582 10.102 1 98.56 159 ARG B C 1
ATOM 2808 O O . ARG B 1 159 ? -1.104 7.074 11.18 1 98.56 159 ARG B O 1
ATOM 2815 N N . ASP B 1 160 ? 0.361 5.891 9.984 1 98.31 160 ASP B N 1
ATOM 2816 C CA . ASP B 1 160 ? 1.252 5.656 11.117 1 98.31 160 ASP B CA 1
ATOM 2817 C C . ASP B 1 160 ? 1.848 6.965 11.633 1 98.31 160 ASP B C 1
ATOM 2819 O O . ASP B 1 160 ? 1.955 7.172 12.844 1 98.31 160 ASP B O 1
ATOM 2823 N N . LEU B 1 161 ? 2.281 7.84 10.68 1 98.25 161 LEU B N 1
ATOM 2824 C CA . LEU B 1 161 ? 2.852 9.133 11.055 1 98.25 161 LEU B CA 1
ATOM 2825 C C . LEU B 1 161 ? 1.858 9.953 11.867 1 98.25 161 LEU B C 1
ATOM 2827 O O . LEU B 1 161 ? 2.227 10.547 12.883 1 98.25 161 LEU B O 1
ATOM 2831 N N . PHE B 1 162 ? 0.57 10.008 11.469 1 98.5 162 PHE B N 1
ATOM 2832 C CA . PHE B 1 162 ? -0.408 10.938 12.016 1 98.5 162 PHE B CA 1
ATOM 2833 C C . PHE B 1 162 ? -1.183 10.289 13.164 1 98.5 162 PHE B C 1
ATOM 2835 O O . PHE B 1 162 ? -2.059 10.922 13.758 1 98.5 162 PHE B O 1
ATOM 2842 N N . MET B 1 163 ? -0.853 9.039 13.422 1 97.12 163 MET B N 1
ATOM 2843 C CA . MET B 1 163 ? -1.396 8.406 14.617 1 97.12 163 MET B CA 1
ATOM 2844 C C . MET B 1 163 ? -0.732 8.953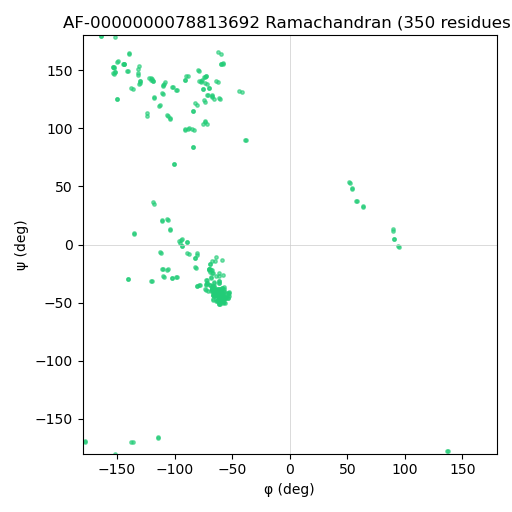 15.883 1 97.12 163 MET B C 1
ATOM 2846 O O . MET B 1 163 ? -1.386 9.109 16.906 1 97.12 163 MET B O 1
ATOM 2850 N N . CYS B 1 164 ? 0.659 9.305 15.727 1 94.06 164 CYS B N 1
ATOM 2851 C CA . CYS B 1 164 ? 1.289 9.672 16.984 1 94.06 164 CYS B CA 1
ATOM 2852 C C . CYS B 1 164 ? 2.246 10.844 16.797 1 94.06 164 CYS B C 1
ATOM 2854 O O . CYS B 1 164 ? 2.396 11.68 17.688 1 94.06 164 CYS B O 1
ATOM 2856 N N . ASP B 1 165 ? 2.82 11.016 15.719 1 97.69 165 ASP B N 1
ATOM 2857 C CA . ASP B 1 165 ? 3.982 11.883 15.586 1 97.69 165 ASP B CA 1
ATOM 2858 C C . ASP B 1 165 ? 3.58 13.258 15.047 1 97.69 165 ASP B C 1
ATOM 2860 O O . ASP B 1 165 ? 4.246 14.258 15.32 1 97.69 165 ASP B O 1
ATOM 2864 N N . TYR B 1 166 ? 2.469 13.289 14.266 1 98.69 166 TYR B N 1
ATOM 2865 C CA . TYR B 1 166 ? 2.029 14.523 13.625 1 98.69 166 TYR B CA 1
ATOM 2866 C C . TYR B 1 166 ? 0.514 14.656 13.688 1 98.69 166 TYR B C 1
ATOM 2868 O O . TYR B 1 166 ? -0.193 13.695 13.984 1 98.69 166 TYR B O 1
ATOM 2876 N N . TRP B 1 167 ? 0 15.828 13.453 1 98.62 167 TRP B N 1
ATOM 2877 C CA . TRP B 1 167 ? -1.429 16.047 13.258 1 98.62 167 TRP B CA 1
ATOM 2878 C C . TRP B 1 167 ? -1.678 17.062 12.148 1 98.62 167 TRP B C 1
ATOM 2880 O O . TRP B 1 167 ? -0.803 17.875 11.836 1 98.62 167 TRP B O 1
ATOM 2890 N N . PHE B 1 168 ? -2.787 16.906 11.453 1 98.75 168 PHE B N 1
ATOM 2891 C CA . PHE B 1 168 ? -3.199 17.688 10.289 1 98.75 168 PHE B CA 1
ATOM 2892 C C . PHE B 1 168 ? -4.496 18.438 10.57 1 98.75 168 PHE B C 1
ATOM 2894 O O . PHE B 1 168 ? -5.488 17.844 11 1 98.75 168 PHE B O 1
ATOM 2901 N N . ASP B 1 169 ? -4.426 19.797 10.328 1 98.38 169 ASP B N 1
ATOM 2902 C CA . ASP B 1 169 ? -5.637 20.594 10.477 1 98.38 169 ASP B CA 1
ATOM 2903 C C . ASP B 1 169 ? -5.621 21.797 9.531 1 98.38 169 ASP B C 1
ATOM 2905 O O . ASP B 1 169 ? -4.629 22.531 9.461 1 98.38 169 ASP B O 1
ATOM 2909 N N . ASP B 1 170 ? -6.609 21.938 8.734 1 97.5 170 ASP B N 1
ATOM 2910 C CA . ASP B 1 170 ? -6.84 23.078 7.852 1 97.5 170 ASP B CA 1
ATOM 2911 C C . ASP B 1 170 ? -5.668 23.281 6.898 1 97.5 170 ASP B C 1
ATOM 2913 O O . ASP B 1 170 ? -5.207 24.406 6.699 1 97.5 170 ASP B O 1
ATOM 2917 N N . GLY B 1 171 ? -5.125 22.203 6.453 1 98.31 171 GLY B N 1
ATOM 2918 C CA . GLY B 1 171 ? -4.102 22.266 5.418 1 98.31 171 GLY B CA 1
ATOM 2919 C C . GLY B 1 171 ? -2.695 22.375 5.977 1 98.31 171 GLY B C 1
ATOM 2920 O O . GLY B 1 171 ? -1.729 22.484 5.219 1 98.31 171 GLY B O 1
ATOM 2921 N N . PHE B 1 172 ? -2.596 22.297 7.316 1 98.81 172 PHE B N 1
ATOM 2922 C CA . PHE B 1 172 ? -1.287 22.469 7.938 1 98.81 172 PHE B CA 1
ATOM 2923 C C . PHE B 1 172 ? -0.893 21.234 8.734 1 98.81 172 PHE B C 1
ATOM 2925 O O . PHE B 1 172 ? -1.748 20.578 9.328 1 98.81 172 PHE B O 1
ATOM 2932 N N . VAL B 1 173 ? 0.374 20.906 8.703 1 98.94 173 VAL B N 1
ATOM 2933 C CA . VAL B 1 173 ? 0.898 19.766 9.453 1 98.94 173 VAL B CA 1
ATOM 2934 C C . VAL B 1 173 ? 1.774 20.25 10.602 1 98.94 173 VAL B C 1
ATOM 2936 O O . VAL B 1 173 ? 2.572 21.188 10.43 1 98.94 173 VAL B O 1
ATOM 2939 N N . PHE B 1 174 ? 1.619 19.656 11.773 1 98.88 174 PHE B N 1
ATOM 2940 C CA . PHE B 1 174 ? 2.383 19.984 12.969 1 98.88 174 PHE B CA 1
ATOM 2941 C C . PHE B 1 174 ? 2.926 18.719 13.625 1 98.88 174 PHE B C 1
ATOM 2943 O O . PHE B 1 174 ? 2.293 17.656 13.562 1 98.88 174 PHE B O 1
ATOM 2950 N N . ARG B 1 175 ? 4.023 18.766 14.195 1 98.38 175 ARG B N 1
ATOM 2951 C CA . ARG B 1 175 ? 4.555 17.672 15 1 98.38 175 ARG B CA 1
ATOM 2952 C C . ARG B 1 175 ? 3.801 17.547 16.312 1 98.38 175 ARG B C 1
ATOM 2954 O O . ARG B 1 175 ? 3.467 18.547 16.953 1 98.38 175 ARG B O 1
ATOM 2961 N N . ALA B 1 176 ? 3.549 16.297 16.656 1 94.5 176 ALA B N 1
ATOM 2962 C CA . ALA B 1 176 ? 2.893 16.078 17.938 1 94.5 176 ALA B CA 1
ATOM 2963 C C . ALA B 1 176 ? 3.867 16.266 19.094 1 94.5 176 ALA B C 1
ATOM 2965 O O . ALA B 1 176 ? 4.973 15.727 19.094 1 94.5 176 ALA B O 1
ATOM 2966 N N . ALA B 1 177 ? 3.898 17.281 19.844 1 77 177 ALA B N 1
ATOM 2967 C CA . ALA B 1 177 ? 4.781 17.547 20.984 1 77 177 ALA B CA 1
ATOM 2968 C C . ALA B 1 177 ? 4.348 16.734 22.203 1 77 177 ALA B C 1
ATOM 2970 O O . ALA B 1 177 ? 3.164 16.453 22.375 1 77 177 ALA B O 1
#

Sequence (354 aa):
MEATTLSAASVYVGTYAKYNNGSLSGAWLNLSDYSDKEEFYEACRELHKDEEDVEYMFQDWENVPEGLIGESWISENFFSLRDAVEDLSDTEQEAFFVWCNYKSHDLGEEDADDLVRDFRDEYQGEYDDEEDFAYEIIEECYDLPEFAKTYFDYEKFARDLFMCDYWFDDGFVFRAAMEATTLSAASVYVGTYAKYNNGSLSGAWLNLSDYSDKEEFYEACRELHKDEEDVEYMFQDWENVPEGLIGESWISENFFSLRDAVEDLSDTEQEAFFVWCNYKSHDLGEEDADDLVRDFRDEYQGEYDDEEDFAYEIIEECYDLPEFAKTYFDYEKFARDLFMCDYWFDDGFVFRAA

Radius of gyration: 43.54 Å; Cα contacts (8 Å, |Δi|>4): 466; chains: 2; bounding box: 46×133×69 Å

Organism: NCBI:txid997873

Secondary structure (DSSP, 8-state):
-----GGG-EEEEEEHHHHHTT----EEEEGGG-SSHHHHHHHHHHHTTTSSS--EEEEEEES--TTSB-SS-B-HHHHHHHHHHTTS-HHHHHHHHHHHHHTT--TTTS-HHHHHHHHHHHEEEE-SSHHHHHHHHHHHH----HHHHHTB-HHHHHHHHHHHTEEEETTEEEE--/-----GGG-EEEEEEHHHHHTT----EEEEGGG-SSHHHHHHHHHHHTTTSSS--EEEEEEES--TTSB-SS-B-HHHHHHHHHTTTS-HHHHHHHHHHHHHTT--TTTS-HHHHHHHHHHHEEEE-SSHHHHHHHHHHHH----HHHHHTB-HHHHHHHHHHHTEEEETTEEEE--

Solvent-accessible surface area (backbone atoms only — not comparable to full-atom values): 19908 Å² total; per-residue (Å²): 129,75,81,63,47,57,74,66,14,32,36,30,44,32,32,50,70,42,47,76,71,74,35,82,66,58,48,78,44,56,53,64,80,37,86,38,62,66,54,44,50,51,52,51,47,63,75,46,60,90,51,79,88,74,49,64,25,38,77,46,72,42,44,65,64,82,66,28,60,52,53,72,46,68,41,65,38,48,46,48,35,48,60,53,48,61,83,45,50,73,67,51,44,47,48,48,54,53,51,36,59,76,69,64,58,56,62,52,75,52,59,38,61,59,51,51,50,54,44,60,74,25,56,72,49,78,39,92,46,64,44,56,48,34,50,49,47,49,69,74,74,42,92,69,54,70,73,55,61,74,36,42,30,43,62,64,48,21,52,60,44,50,70,64,53,27,47,78,58,96,44,30,36,31,47,50,124,128,75,81,62,47,57,76,66,13,31,37,29,44,31,33,50,70,42,47,77,72,73,34,82,66,60,48,78,42,55,54,63,79,36,86,39,62,66,54,44,51,50,50,51,46,60,75,46,60,89,50,82,90,75,49,64,26,39,79,47,71,41,45,65,63,83,66,28,60,51,52,71,47,70,42,64,38,47,45,48,36,48,60,54,48,60,84,44,50,75,66,50,43,46,48,47,54,53,50,36,58,75,70,63,59,56,61,52,76,53,60,39,62,57,51,51,50,55,44,62,74,25,56,73,48,76,38,93,45,63,45,56,46,35,51,49,47,48,69,73,75,42,91,69,55,70,71,54,60,73,37,42,31,43,63,64,48,20,52,59,44,50,69,64,51,28,47,77,58,96,45,30,36,31,47,52,126

Foldseek 3Di:
DPLQDLQAKKWWKDFPVQVVVVHSDTDIDGPNVAQFPVRVVVVSCVRVVVDDPTQMFGPDMDSQDPQQDDGRDGARLSNQLCVLCVPPDSVLSSQLVQVCVVVVPRSRPDGNNVSSVVSVVWWDDFAPDLLRVLLVCCVPPNDDDPVCSVPPPSVVVSCVCCVAFWPDDPRTITGDD/DPLQDLQAKKWWKDFPVQVVVVHSDTDIDGPNVAQFPVRVVVVSCVRVVVDDPTQMFGPDMDSQDPQQDDGRDGARLSNQLCVLCVPPDSVLSSQLVQVCVVVVPRSRPDGNNVSVVVSVVWWDDFAPDLLRVLLVCCVPPNDDDPVCSVPPPSVVVSCVCCVAFWPDDPRTITGDD